Protein AF-0000000073380766 (afdb_homodimer)

pLDDT: mean 85.43, std 15.47, range [25.58, 97.25]

Radius of gyration: 21.48 Å; Cα contacts (8 Å, |Δi|>4): 331; chains: 2; bounding box: 44×61×59 Å

InterPro domains:
  IPR005282 Lysosomal cystine transporter [PTHR13131] (5-102)
  IPR006603 PQ-loop repeat [PF04193] (10-68)
  IPR006603 PQ-loop repeat [SM00679] (24-55)

Organism: Aspergillus oryzae (strain ATCC 42149 / RIB 40) (NCBI:txid510516)

Structure (mmCIF, N/CA/C/O backbone):
data_AF-0000000073380766-model_v1
#
loop_
_entity.id
_entity.type
_entity.pdbx_description
1 polymer 'Cystinosin/ERS1p repeat'
#
loop_
_atom_site.group_PDB
_atom_site.id
_atom_site.type_symbol
_atom_site.label_atom_id
_atom_site.label_alt_id
_atom_site.label_comp_id
_atom_site.label_asym_id
_atom_site.label_entity_id
_atom_site.label_seq_id
_atom_site.pdbx_PDB_ins_code
_atom_site.Cartn_x
_atom_site.Cartn_y
_atom_site.Cartn_z
_atom_site.occupancy
_atom_site.B_iso_or_equiv
_atom_site.auth_seq_id
_atom_site.auth_comp_id
_atom_site.auth_asym_id
_atom_site.auth_atom_id
_atom_site.pdbx_PDB_model_num
ATOM 1 N N . MET A 1 1 ? -21.547 -19.109 -21.109 1 58.53 1 MET A N 1
ATOM 2 C CA . MET A 1 1 ? -20.266 -18.812 -21.75 1 58.53 1 MET A CA 1
ATOM 3 C C . MET A 1 1 ? -20 -17.312 -21.734 1 58.53 1 MET A C 1
ATOM 5 O O . MET A 1 1 ? -18.906 -16.875 -21.375 1 58.53 1 MET A O 1
ATOM 9 N N . SER A 1 2 ? -21.016 -16.453 -22.156 1 67.88 2 SER A N 1
ATOM 10 C CA . SER A 1 2 ? -20.859 -15 -22.203 1 67.88 2 SER A CA 1
ATOM 11 C C . SER A 1 2 ? -20.703 -14.422 -20.797 1 67.88 2 SER A C 1
ATOM 13 O O . SER A 1 2 ? -19.859 -13.555 -20.562 1 67.88 2 SER A O 1
ATOM 15 N N . SER A 1 3 ? -21.406 -15.016 -19.906 1 72.12 3 SER A N 1
ATOM 16 C CA . SER A 1 3 ? -21.359 -14.516 -18.531 1 72.12 3 SER A CA 1
ATOM 17 C C . SER A 1 3 ? -20 -14.781 -17.891 1 72.12 3 SER A C 1
ATOM 19 O O . SER A 1 3 ? -19.484 -13.945 -17.141 1 72.12 3 SER A O 1
ATOM 21 N N . ASP A 1 4 ? -19.516 -15.867 -18.281 1 74.31 4 ASP A N 1
ATOM 22 C CA . ASP A 1 4 ? -18.203 -16.234 -17.734 1 74.31 4 ASP A CA 1
ATOM 23 C C . ASP A 1 4 ? -17.125 -15.273 -18.219 1 74.31 4 ASP A C 1
ATOM 25 O O . ASP A 1 4 ? -16.266 -14.859 -17.438 1 74.31 4 ASP A O 1
ATOM 29 N N . THR A 1 5 ? -17.281 -14.984 -19.469 1 79.62 5 THR A N 1
ATOM 30 C CA . THR A 1 5 ? -16.312 -14.07 -20.047 1 79.62 5 THR A CA 1
ATOM 31 C C . THR A 1 5 ? -16.406 -12.695 -19.391 1 79.62 5 THR A C 1
ATOM 33 O O . THR A 1 5 ? -15.383 -12.031 -19.172 1 79.62 5 THR A O 1
ATOM 36 N N . TRP A 1 6 ? -17.609 -12.422 -19 1 83.06 6 TRP A N 1
ATOM 37 C CA . TRP A 1 6 ? -17.812 -11.125 -18.359 1 83.06 6 TRP A CA 1
ATOM 38 C C . TRP A 1 6 ? -17.172 -11.086 -16.984 1 83.06 6 TRP A C 1
ATOM 40 O O . TRP A 1 6 ? -16.578 -10.078 -16.594 1 83.06 6 TRP A O 1
ATOM 50 N N . ILE A 1 7 ? -17.281 -12.078 -16.281 1 81.5 7 ILE A N 1
ATOM 51 C CA . ILE A 1 7 ? -16.75 -12.133 -14.93 1 81.5 7 ILE A CA 1
ATOM 52 C C . ILE A 1 7 ? -15.227 -12.078 -14.984 1 81.5 7 ILE A C 1
ATOM 54 O O . ILE A 1 7 ? -14.594 -11.375 -14.188 1 81.5 7 ILE A O 1
ATOM 58 N N . GLN A 1 8 ? -14.719 -12.703 -15.914 1 81.94 8 GLN A N 1
ATOM 59 C CA . GLN A 1 8 ? -13.266 -12.672 -16.094 1 81.94 8 GLN A CA 1
ATOM 60 C C . GLN A 1 8 ? -12.781 -11.281 -16.484 1 81.94 8 GLN A C 1
ATOM 62 O O . GLN A 1 8 ? -11.742 -10.828 -16.016 1 81.94 8 GLN A O 1
ATOM 67 N N . SER A 1 9 ? -13.539 -10.758 -17.344 1 85.81 9 SER A N 1
ATOM 68 C CA . SER A 1 9 ? -13.18 -9.414 -17.766 1 85.81 9 SER A CA 1
ATOM 69 C C . SER A 1 9 ? -13.211 -8.438 -16.594 1 85.81 9 SER A C 1
ATOM 71 O O . SER A 1 9 ? -12.32 -7.594 -16.453 1 85.81 9 SER A O 1
ATOM 73 N N . ILE A 1 10 ? -14.141 -8.57 -15.758 1 87.44 10 ILE A N 1
ATOM 74 C CA . ILE A 1 10 ? -14.273 -7.695 -14.602 1 87.44 10 ILE A CA 1
ATOM 75 C C . ILE A 1 10 ? -13.102 -7.91 -13.648 1 87.44 10 ILE A C 1
ATOM 77 O O . ILE A 1 10 ? -12.531 -6.945 -13.133 1 87.44 10 ILE A O 1
ATOM 81 N N . SER A 1 11 ? -12.734 -9.07 -13.516 1 86.19 11 SER A N 1
ATOM 82 C CA . SER A 1 11 ? -11.617 -9.367 -12.633 1 86.19 11 SER A CA 1
ATOM 83 C C . SER A 1 11 ? -10.312 -8.781 -13.18 1 86.19 11 SER A C 1
ATOM 85 O O . SER A 1 11 ? -9.5 -8.25 -12.422 1 86.19 11 SER A O 1
ATOM 87 N N . GLN A 1 12 ? -10.18 -8.891 -14.461 1 86.06 12 GLN A N 1
ATOM 88 C CA . GLN A 1 12 ? -8.984 -8.328 -15.078 1 86.06 12 GLN A CA 1
ATOM 89 C C . GLN A 1 12 ? -8.961 -6.809 -14.961 1 86.06 12 GLN A C 1
ATOM 91 O O . GLN A 1 12 ? -7.906 -6.219 -14.695 1 86.06 12 GLN A O 1
ATOM 96 N N . ILE A 1 13 ? -10.039 -6.219 -15.07 1 90.44 13 ILE A N 1
ATOM 97 C CA . ILE A 1 13 ? -10.156 -4.77 -14.953 1 90.44 13 ILE A CA 1
ATOM 98 C C . ILE A 1 13 ? -9.844 -4.344 -13.516 1 90.44 13 ILE A C 1
ATOM 100 O O . ILE A 1 13 ? -9.117 -3.373 -13.297 1 90.44 13 ILE A O 1
ATOM 104 N N . LEU A 1 14 ? -10.328 -5.09 -12.602 1 90.25 14 LEU A N 1
ATOM 105 C CA . LEU A 1 14 ? -10.062 -4.797 -11.203 1 90.25 14 LEU A CA 1
ATOM 106 C C . LEU A 1 14 ? -8.578 -4.918 -10.891 1 90.25 14 LEU A C 1
ATOM 108 O O . LEU A 1 14 ? -8.031 -4.125 -10.125 1 90.25 14 LEU A O 1
ATOM 112 N N . GLY A 1 15 ? -7.996 -5.84 -11.516 1 86.31 15 GLY A N 1
ATOM 113 C CA . GLY A 1 15 ? -6.562 -6.016 -11.344 1 86.31 15 GLY A CA 1
ATOM 114 C C . GLY A 1 15 ? -5.754 -4.824 -11.828 1 86.31 15 GLY A C 1
ATOM 115 O O . GLY A 1 15 ? -4.902 -4.312 -11.094 1 86.31 15 GLY A O 1
ATOM 116 N N . TRP A 1 16 ? -6.121 -4.344 -12.969 1 89.44 16 TRP A N 1
ATOM 117 C CA . TRP A 1 16 ? -5.418 -3.195 -13.531 1 89.44 16 TRP A CA 1
ATOM 118 C C . TRP A 1 16 ? -5.766 -1.919 -12.773 1 89.44 16 TRP A C 1
ATOM 120 O O . TRP A 1 16 ? -4.91 -1.061 -12.562 1 89.44 16 TRP A O 1
ATOM 130 N N . ALA A 1 17 ? -6.922 -1.852 -12.375 1 90 17 ALA A N 1
ATOM 131 C CA . ALA A 1 17 ? -7.363 -0.677 -11.625 1 90 17 ALA A CA 1
ATOM 132 C C . ALA A 1 17 ? -6.594 -0.536 -10.32 1 90 17 ALA A C 1
ATOM 134 O O . ALA A 1 17 ? -6.039 0.527 -10.031 1 90 17 ALA A O 1
ATOM 135 N N . TYR A 1 18 ? -6.602 -1.573 -9.578 1 89.25 18 TYR A N 1
ATOM 136 C CA . TYR A 1 18 ? -5.914 -1.43 -8.305 1 89.25 18 TYR A CA 1
ATOM 137 C C . TYR A 1 18 ? -4.426 -1.188 -8.508 1 89.25 18 TYR A C 1
ATOM 139 O O . TYR A 1 18 ? -3.793 -0.467 -7.73 1 89.25 18 TYR A O 1
ATOM 147 N N . PHE A 1 19 ? -3.863 -1.76 -9.578 1 88.31 19 PHE A N 1
ATOM 148 C CA . PHE A 1 19 ? -2.451 -1.557 -9.875 1 88.31 19 PHE A CA 1
ATOM 149 C C . PHE A 1 19 ? -2.158 -0.082 -10.125 1 88.31 19 PHE A C 1
ATOM 151 O O . PHE A 1 19 ? -1.213 0.473 -9.562 1 88.31 19 PHE A O 1
ATOM 158 N N . VAL A 1 20 ? -2.947 0.565 -10.922 1 90.62 20 VAL A N 1
ATOM 159 C CA . VAL A 1 20 ? -2.754 1.968 -11.273 1 90.62 20 VAL A CA 1
ATOM 160 C C . VAL A 1 20 ? -3.008 2.846 -10.047 1 90.62 20 VAL A C 1
ATOM 162 O O . VAL A 1 20 ? -2.217 3.74 -9.742 1 90.62 20 VAL A O 1
ATOM 165 N N . LEU A 1 21 ? -4.062 2.607 -9.336 1 91.25 21 LEU A N 1
ATOM 166 C CA . LEU A 1 21 ? -4.426 3.383 -8.156 1 91.25 21 LEU A CA 1
ATOM 167 C C . LEU A 1 21 ? -3.336 3.299 -7.09 1 91.25 21 LEU A C 1
ATOM 169 O O . LEU A 1 21 ? -2.916 4.32 -6.543 1 91.25 21 LEU A O 1
ATOM 173 N N . TRP A 1 22 ? -2.914 2.146 -6.91 1 86.38 22 TRP A N 1
ATOM 174 C CA . TRP A 1 22 ? -1.906 1.944 -5.871 1 86.38 22 TRP A CA 1
ATOM 175 C C . TRP A 1 22 ? -0.558 2.508 -6.305 1 86.38 22 TRP A C 1
ATOM 177 O O . TRP A 1 22 ? 0.203 3.02 -5.48 1 86.38 22 TRP A O 1
ATOM 187 N N . SER A 1 23 ? -0.31 2.494 -7.59 1 88.44 23 SER A N 1
ATOM 188 C CA . SER A 1 23 ? 0.946 3.037 -8.102 1 88.44 23 SER A CA 1
ATOM 189 C C . SER A 1 23 ? 0.977 4.559 -7.988 1 88.44 23 SER A C 1
ATOM 191 O O . SER A 1 23 ? 2.031 5.145 -7.738 1 88.44 23 SER A O 1
ATOM 193 N N . LEU A 1 24 ? -0.102 5.133 -8.078 1 92.44 24 LEU A N 1
ATOM 194 C CA . LEU A 1 24 ? -0.147 6.59 -8.141 1 92.44 24 LEU A CA 1
ATOM 195 C C . LEU A 1 24 ? -0.556 7.184 -6.801 1 92.44 24 LEU A C 1
ATOM 197 O O . LEU A 1 24 ? -0.565 8.406 -6.637 1 92.44 24 LEU A O 1
ATOM 201 N N . SER A 1 25 ? -0.827 6.43 -5.848 1 93.38 25 SER A N 1
A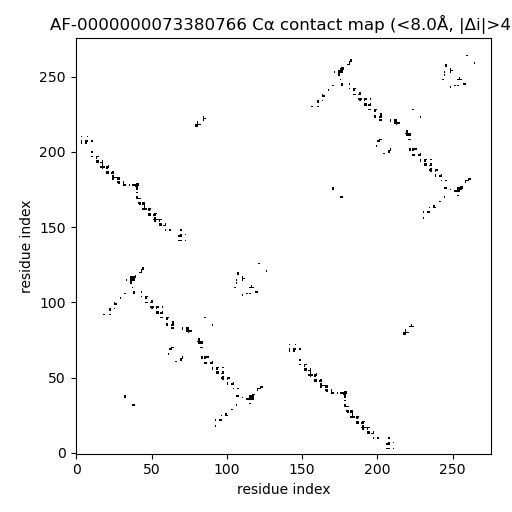TOM 202 C CA . SER A 1 25 ? -1.493 6.867 -4.625 1 93.38 25 SER A CA 1
ATOM 203 C C . SER A 1 25 ? -0.603 7.801 -3.811 1 93.38 25 SER A C 1
ATOM 205 O O . SER A 1 25 ? -1.099 8.68 -3.1 1 93.38 25 SER A O 1
ATOM 207 N N . PHE A 1 26 ? 0.724 7.727 -3.961 1 95.38 26 PHE A N 1
ATOM 208 C CA . PHE A 1 26 ? 1.613 8.523 -3.125 1 95.38 26 PHE A CA 1
ATOM 209 C C . PHE A 1 26 ? 1.812 9.914 -3.719 1 95.38 26 PHE A C 1
ATOM 211 O O . PHE A 1 26 ? 2.258 10.828 -3.027 1 95.38 26 PHE A O 1
ATOM 218 N N . TYR A 1 27 ? 1.513 10.109 -4.902 1 95.88 27 TYR A N 1
ATOM 219 C CA . TYR A 1 27 ? 1.84 11.344 -5.605 1 95.88 27 TYR A CA 1
ATOM 220 C C . TYR A 1 27 ? 1.062 12.523 -5.027 1 95.88 27 TYR A C 1
ATOM 222 O O . TYR A 1 27 ? 1.615 13.609 -4.836 1 95.88 27 TYR A O 1
ATOM 230 N N . PRO A 1 28 ? -0.161 12.359 -4.738 1 95.69 28 PRO A N 1
ATOM 231 C CA . PRO A 1 28 ? -0.887 13.484 -4.145 1 95.69 28 PRO A CA 1
ATOM 232 C C . PRO A 1 28 ? -0.251 13.977 -2.85 1 95.69 28 PRO A C 1
ATOM 234 O O . PRO A 1 28 ? -0.244 15.188 -2.582 1 95.69 28 PRO A O 1
ATOM 237 N N . GLN A 1 29 ? 0.25 13.078 -2.1 1 96.19 29 GLN A N 1
ATOM 238 C CA . GLN A 1 29 ? 0.894 13.5 -0.859 1 96.19 29 GLN A CA 1
ATOM 239 C C . GLN A 1 29 ? 2.168 14.297 -1.141 1 96.19 29 GLN A C 1
ATOM 241 O O . GLN A 1 29 ? 2.461 15.273 -0.45 1 96.19 29 GLN A O 1
ATOM 246 N N . VAL A 1 30 ? 2.893 13.805 -2.082 1 96 30 VAL A N 1
ATOM 247 C CA . VAL A 1 30 ? 4.098 14.516 -2.488 1 96 30 VAL A CA 1
ATOM 248 C C . VAL A 1 30 ? 3.742 15.945 -2.891 1 96 30 VAL A C 1
ATOM 250 O O . VAL A 1 30 ? 4.344 16.906 -2.398 1 96 30 VAL A O 1
ATOM 253 N N . LEU A 1 31 ? 2.766 16.078 -3.734 1 94.94 31 LEU A N 1
ATOM 254 C CA . LEU A 1 31 ? 2.332 17.391 -4.219 1 94.94 31 LEU A CA 1
ATOM 255 C C . LEU A 1 31 ? 1.808 18.25 -3.07 1 94.94 31 LEU A C 1
ATOM 257 O O . LEU A 1 31 ? 2.07 19.453 -3.02 1 94.94 31 LEU A O 1
ATOM 261 N N . HIS A 1 32 ? 1.083 17.656 -2.189 1 95 32 HIS A N 1
ATOM 262 C CA . HIS A 1 32 ? 0.522 18.344 -1.03 1 95 32 HIS A CA 1
ATOM 263 C C . HIS A 1 32 ? 1.621 18.938 -0.156 1 95 32 HIS A C 1
ATOM 265 O O . HIS A 1 32 ? 1.523 20.094 0.272 1 95 32 HIS A O 1
ATOM 271 N N . ASN A 1 33 ? 2.652 18.188 0.037 1 96.06 33 ASN A N 1
ATOM 272 C CA . ASN A 1 33 ? 3.793 18.672 0.804 1 96.06 33 ASN A CA 1
ATOM 273 C C . ASN A 1 33 ? 4.461 19.859 0.119 1 96.06 33 ASN A C 1
ATOM 275 O O . ASN A 1 33 ? 4.805 20.844 0.772 1 96.06 33 ASN A O 1
ATOM 279 N N . HIS A 1 34 ? 4.672 19.75 -1.136 1 94.94 34 HIS A N 1
ATOM 280 C CA . HIS A 1 34 ? 5.34 20.812 -1.88 1 94.94 34 HIS A CA 1
ATOM 281 C C . HIS A 1 34 ? 4.496 22.078 -1.908 1 94.94 34 HIS A C 1
ATOM 283 O O . HIS A 1 34 ? 5.035 23.188 -1.86 1 94.94 34 HIS A O 1
ATOM 289 N N . ARG A 1 35 ? 3.199 21.922 -1.98 1 93.5 35 ARG A N 1
ATOM 290 C CA . ARG A 1 35 ? 2.299 23.062 -1.992 1 93.5 35 ARG A CA 1
ATOM 291 C C . ARG A 1 35 ? 2.314 23.781 -0.65 1 93.5 35 ARG A C 1
ATOM 293 O O . ARG A 1 35 ? 2.305 25.016 -0.602 1 93.5 35 ARG A O 1
ATOM 300 N N . ARG A 1 36 ? 2.396 23.062 0.396 1 93.69 36 ARG A N 1
ATOM 301 C CA . ARG A 1 36 ? 2.334 23.609 1.742 1 93.69 36 ARG A CA 1
ATOM 302 C C . ARG A 1 36 ? 3.725 23.969 2.254 1 93.69 36 ARG A C 1
ATOM 304 O O . ARG A 1 36 ? 3.861 24.656 3.273 1 93.69 36 ARG A O 1
ATOM 311 N N . HIS A 1 37 ? 4.762 23.375 1.514 1 95.19 37 HIS A N 1
ATOM 312 C CA . HIS A 1 37 ? 6.141 23.516 1.975 1 95.19 37 HIS A CA 1
ATOM 313 C C . HIS A 1 37 ? 6.289 23.047 3.418 1 95.19 37 HIS A C 1
ATOM 315 O O . HIS A 1 37 ? 6.879 23.75 4.246 1 95.19 37 HIS A O 1
ATOM 321 N N . SER A 1 38 ? 5.684 21.938 3.643 1 95.06 38 SER A N 1
ATOM 322 C CA . SER A 1 38 ? 5.68 21.391 5 1 95.06 38 SER A CA 1
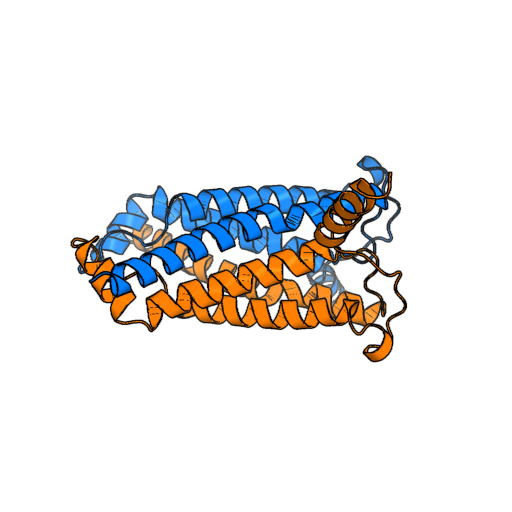ATOM 323 C C . SER A 1 38 ? 5.309 19.922 5.008 1 95.06 38 SER A C 1
ATOM 325 O O . SER A 1 38 ? 4.562 19.453 4.145 1 95.06 38 SER A O 1
ATOM 327 N N . THR A 1 39 ? 5.785 19.172 6.004 1 94.5 39 THR A N 1
ATOM 328 C CA . THR A 1 39 ? 5.387 17.781 6.219 1 94.5 39 THR A CA 1
ATOM 329 C C . THR A 1 39 ? 4.504 17.672 7.461 1 94.5 39 THR A C 1
ATOM 331 O O . THR A 1 39 ? 4.129 16.562 7.859 1 94.5 39 THR A O 1
ATOM 334 N N . ASP A 1 40 ? 4.203 18.797 8.055 1 93.31 40 ASP A N 1
ATOM 335 C CA . ASP A 1 40 ? 3.371 18.734 9.258 1 93.31 40 ASP A CA 1
ATOM 336 C C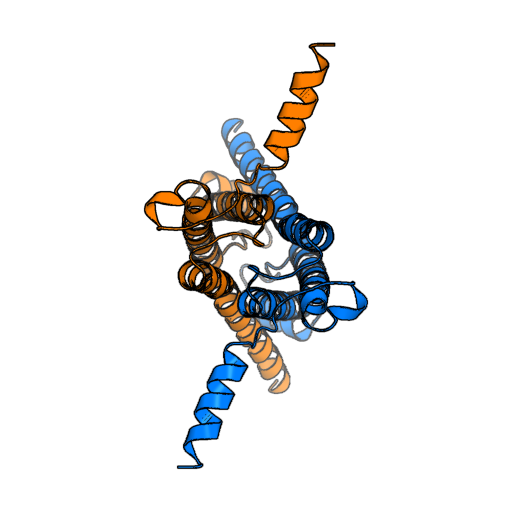 . ASP A 1 40 ? 2.029 18.062 8.961 1 93.31 40 ASP A C 1
ATOM 338 O O . ASP A 1 40 ? 1.366 18.406 7.977 1 93.31 40 ASP A O 1
ATOM 342 N N . GLY A 1 41 ? 1.73 17.078 9.812 1 93.38 41 GLY A N 1
ATOM 343 C CA . GLY A 1 41 ? 0.482 16.359 9.625 1 93.38 41 GLY A CA 1
ATOM 344 C C . GLY A 1 41 ? 0.666 15.016 8.953 1 93.38 41 GLY A C 1
ATOM 345 O O . GLY A 1 41 ? -0.225 14.164 9 1 93.38 41 GLY A O 1
ATOM 346 N N . PHE A 1 42 ? 1.756 14.875 8.289 1 94.62 42 PHE A N 1
ATOM 347 C CA . PHE A 1 42 ? 2.123 13.602 7.68 1 94.62 42 PHE A CA 1
ATOM 348 C C . PHE A 1 42 ? 3.049 12.812 8.594 1 94.62 42 PHE A C 1
ATOM 350 O O . PHE A 1 42 ? 4.082 13.328 9.031 1 94.62 42 PHE A O 1
ATOM 357 N N . SER A 1 43 ? 2.713 11.672 8.914 1 95.12 43 SER A N 1
ATOM 358 C CA . SER A 1 43 ? 3.422 10.875 9.914 1 95.12 43 SER A CA 1
ATOM 359 C C . SER A 1 43 ? 4.73 10.32 9.359 1 95.12 43 SER A C 1
ATOM 361 O O . SER A 1 43 ? 4.723 9.586 8.367 1 95.12 43 SER A O 1
ATOM 363 N N . ILE A 1 44 ? 5.766 10.555 10.07 1 93.88 44 ILE A N 1
ATOM 364 C CA . ILE A 1 44 ? 7.07 10.031 9.672 1 93.88 44 ILE A CA 1
ATOM 365 C C . ILE A 1 44 ? 7.082 8.516 9.812 1 93.88 44 ILE A C 1
ATOM 367 O O . ILE A 1 44 ? 7.711 7.812 9.016 1 93.88 44 ILE A O 1
ATOM 371 N N . ASP A 1 45 ? 6.453 7.961 10.828 1 94.31 45 ASP A N 1
ATOM 372 C CA . ASP A 1 45 ? 6.383 6.516 11.023 1 94.31 45 ASP A CA 1
ATOM 373 C C . ASP A 1 45 ? 5.625 5.844 9.875 1 94.31 45 ASP A C 1
ATOM 375 O O . ASP A 1 45 ? 5.992 4.75 9.445 1 94.31 45 ASP A O 1
ATOM 379 N N . PHE A 1 46 ? 4.551 6.469 9.438 1 95.81 46 PHE A N 1
ATOM 380 C CA . PHE A 1 46 ? 3.83 5.969 8.273 1 95.81 46 PHE A CA 1
ATOM 381 C C . PHE A 1 46 ? 4.746 5.891 7.062 1 95.81 46 PHE A C 1
ATOM 383 O O . PHE A 1 46 ? 4.781 4.871 6.367 1 95.81 46 PHE A O 1
ATOM 390 N N . ALA A 1 47 ? 5.465 6.926 6.809 1 94.75 47 ALA A N 1
ATOM 391 C CA . ALA A 1 47 ? 6.375 6.988 5.668 1 94.75 47 ALA A CA 1
ATOM 392 C C . ALA A 1 47 ? 7.457 5.914 5.77 1 94.75 47 ALA A C 1
ATOM 394 O O . ALA A 1 47 ? 7.77 5.242 4.785 1 94.75 47 ALA A O 1
ATOM 395 N N . LEU A 1 48 ? 7.977 5.762 6.945 1 94.62 48 LEU A N 1
ATOM 396 C CA . LEU A 1 48 ? 9.055 4.809 7.164 1 94.62 48 LEU A CA 1
ATOM 397 C C . LEU A 1 48 ? 8.562 3.375 6.996 1 94.62 48 LEU A C 1
ATOM 399 O O . LEU A 1 48 ? 9.234 2.553 6.367 1 94.62 48 LEU A O 1
ATOM 403 N N . LEU A 1 49 ? 7.445 3.064 7.559 1 94.94 49 LEU A N 1
ATOM 404 C CA . LEU A 1 49 ? 6.91 1.712 7.461 1 94.94 49 LEU A CA 1
ATOM 405 C C . LEU A 1 49 ? 6.586 1.357 6.012 1 94.94 49 LEU A C 1
ATOM 407 O O . LEU A 1 49 ? 6.812 0.224 5.582 1 94.94 49 LEU A O 1
ATOM 411 N N . ASN A 1 50 ? 6.027 2.309 5.258 1 95.5 50 ASN A N 1
ATOM 412 C CA . ASN A 1 50 ? 5.766 2.057 3.846 1 95.5 50 ASN A CA 1
ATOM 413 C C . ASN A 1 50 ? 7.059 1.823 3.068 1 95.5 50 ASN A C 1
ATOM 415 O O . ASN A 1 50 ? 7.133 0.918 2.234 1 95.5 50 ASN A O 1
ATOM 419 N N . LEU A 1 51 ? 8.055 2.6 3.375 1 96 51 LEU A N 1
ATOM 420 C CA . LEU A 1 51 ? 9.336 2.428 2.705 1 96 51 LEU A CA 1
ATOM 421 C C . LEU A 1 51 ? 9.914 1.046 2.986 1 96 51 LEU A C 1
ATOM 423 O O . LEU A 1 51 ? 10.32 0.337 2.062 1 96 51 LEU A O 1
ATOM 427 N N . LEU A 1 52 ? 9.938 0.68 4.211 1 95.88 52 LEU A N 1
ATOM 428 C CA . LEU A 1 52 ? 10.477 -0.619 4.598 1 95.88 52 LEU A CA 1
ATOM 429 C C . LEU A 1 52 ? 9.648 -1.752 4.004 1 95.88 52 LEU A C 1
ATOM 431 O O . LEU A 1 52 ? 10.203 -2.732 3.5 1 95.88 52 LEU A O 1
ATOM 435 N N . GLY A 1 53 ? 8.344 -1.612 4.094 1 94.75 53 GLY A N 1
ATOM 436 C CA . GLY A 1 53 ? 7.477 -2.629 3.523 1 94.75 53 GLY A CA 1
ATOM 437 C C . GLY A 1 53 ? 7.656 -2.795 2.025 1 94.75 53 GLY A C 1
ATOM 438 O O . GLY A 1 53 ? 7.785 -3.916 1.53 1 94.75 53 GLY A O 1
ATOM 439 N N . LEU A 1 54 ? 7.691 -1.704 1.32 1 95.44 54 LEU A N 1
ATOM 440 C CA . LEU A 1 54 ? 7.836 -1.745 -0.13 1 95.44 54 LEU A CA 1
ATOM 441 C C . LEU A 1 54 ? 9.227 -2.227 -0.524 1 95.44 54 LEU A C 1
ATOM 443 O O . LEU A 1 54 ? 9.391 -2.893 -1.548 1 95.44 54 LEU A O 1
ATOM 447 N N . THR A 1 55 ? 10.219 -1.922 0.249 1 96.25 55 THR A N 1
ATOM 448 C CA . THR A 1 55 ? 11.57 -2.428 -0.004 1 96.25 55 THR A CA 1
ATOM 449 C C . THR A 1 55 ? 11.625 -3.939 0.194 1 96.25 55 THR A C 1
ATOM 451 O O . THR A 1 55 ? 12.156 -4.66 -0.653 1 96.25 55 THR A O 1
ATOM 454 N N . ALA A 1 56 ? 11.102 -4.371 1.301 1 95.25 56 ALA A N 1
ATOM 455 C CA . ALA A 1 56 ? 11.047 -5.809 1.546 1 95.25 56 ALA A CA 1
ATOM 456 C C . ALA A 1 56 ? 10.289 -6.527 0.437 1 95.25 56 ALA A C 1
ATOM 458 O O . ALA A 1 56 ? 10.703 -7.594 -0.018 1 95.25 56 ALA A O 1
ATOM 459 N N . TYR A 1 57 ? 9.203 -5.957 0.046 1 93.75 57 TYR A N 1
ATOM 460 C CA . TYR A 1 57 ? 8.391 -6.543 -1.014 1 93.75 57 TYR A CA 1
ATOM 461 C C . TYR A 1 57 ? 9.148 -6.57 -2.334 1 93.75 57 TYR A C 1
ATOM 463 O O . TYR A 1 57 ? 9.023 -7.52 -3.109 1 93.75 57 TYR A O 1
ATOM 471 N N . THR A 1 58 ? 9.906 -5.57 -2.594 1 95.81 58 THR A N 1
ATOM 472 C CA . THR A 1 58 ? 10.734 -5.52 -3.797 1 95.81 58 THR A CA 1
ATOM 473 C C . THR A 1 58 ? 11.75 -6.656 -3.803 1 95.81 58 THR A C 1
ATOM 475 O O . THR A 1 58 ? 11.883 -7.375 -4.797 1 95.81 58 THR A O 1
ATOM 478 N N . ILE A 1 59 ? 12.43 -6.801 -2.754 1 95.5 59 ILE A N 1
ATOM 479 C CA . ILE A 1 59 ? 13.445 -7.844 -2.648 1 95.5 59 ILE A CA 1
ATOM 480 C C . ILE A 1 59 ? 12.781 -9.219 -2.746 1 95.5 59 ILE A C 1
ATOM 482 O O . ILE A 1 59 ? 13.289 -10.109 -3.436 1 95.5 59 ILE A O 1
ATOM 486 N N . PHE A 1 60 ? 11.688 -9.359 -2.059 1 93.81 60 PHE A N 1
ATOM 487 C CA . PHE A 1 60 ? 10.922 -10.602 -2.113 1 93.81 60 PHE A CA 1
ATOM 488 C C . PHE A 1 60 ? 10.578 -10.961 -3.555 1 93.81 60 PHE A C 1
ATOM 490 O O . PHE A 1 60 ? 10.852 -12.078 -3.998 1 93.81 60 PHE A O 1
ATOM 497 N N . ASN A 1 61 ? 9.984 -10 -4.25 1 93.44 61 ASN A N 1
ATOM 498 C CA . ASN A 1 61 ? 9.617 -10.234 -5.641 1 93.44 61 ASN A CA 1
ATOM 499 C C . ASN A 1 61 ? 10.844 -10.508 -6.508 1 93.44 61 ASN A C 1
ATOM 501 O O . ASN A 1 61 ? 10.797 -11.352 -7.406 1 93.44 61 ASN A O 1
ATOM 505 N N . ALA A 1 62 ? 11.938 -9.836 -6.293 1 94.75 62 ALA A N 1
ATOM 506 C CA . ALA A 1 62 ? 13.164 -10.047 -7.047 1 94.75 62 ALA A CA 1
ATOM 507 C C . ALA A 1 62 ? 13.68 -11.477 -6.867 1 94.75 62 ALA A C 1
ATOM 509 O O . ALA A 1 62 ? 14.094 -12.117 -7.832 1 94.75 62 ALA A O 1
ATOM 510 N N . CYS A 1 63 ? 13.648 -11.961 -5.648 1 92.94 63 CYS A N 1
ATOM 511 C CA . CYS A 1 63 ? 14.102 -13.32 -5.359 1 92.94 63 CYS A CA 1
ATOM 512 C C . CYS A 1 63 ? 13.289 -14.344 -6.145 1 92.94 63 CYS A C 1
ATOM 514 O O . CYS A 1 63 ? 13.852 -15.273 -6.727 1 92.94 63 CYS A O 1
ATOM 516 N N . PHE A 1 64 ? 12.062 -14.086 -6.258 1 92.06 64 PHE A N 1
ATOM 517 C CA . PHE A 1 64 ? 11.18 -15.055 -6.895 1 92.06 64 PHE A CA 1
ATOM 518 C C . PHE A 1 64 ? 11.195 -14.891 -8.406 1 92.06 64 PHE A C 1
ATOM 520 O O . PHE A 1 64 ? 10.828 -15.812 -9.141 1 92.06 64 PHE A O 1
ATOM 527 N N . LEU A 1 65 ? 11.625 -13.742 -8.836 1 92.56 65 LEU A N 1
ATOM 528 C CA . LEU A 1 65 ? 11.648 -13.516 -10.281 1 92.56 65 LEU A CA 1
ATOM 529 C C . LEU A 1 65 ? 13.016 -13.852 -10.859 1 92.56 65 LEU A C 1
ATOM 531 O O . LEU A 1 65 ? 13.102 -14.43 -11.945 1 92.56 65 LEU A O 1
ATOM 535 N N . PHE A 1 66 ? 14.031 -13.609 -10.109 1 93.31 66 PHE A N 1
ATOM 536 C CA . PHE A 1 66 ? 15.336 -13.609 -10.758 1 93.31 66 PHE A CA 1
ATOM 537 C C . PHE A 1 66 ? 16.234 -14.68 -10.156 1 93.31 66 PHE A C 1
ATOM 539 O O . PHE A 1 66 ? 17.266 -15.039 -10.75 1 93.31 66 PHE A O 1
ATOM 546 N N . SER A 1 67 ? 15.984 -15.211 -9.047 1 90.81 67 SER A N 1
ATOM 547 C CA . SER A 1 67 ? 16.859 -16.188 -8.414 1 90.81 67 SER A CA 1
ATOM 548 C C . SER A 1 67 ? 16.516 -17.609 -8.867 1 90.81 67 SER A C 1
ATOM 550 O O . SER A 1 67 ? 15.453 -18.141 -8.531 1 90.81 67 SER A O 1
ATOM 552 N N . PRO A 1 68 ? 17.406 -18.281 -9.516 1 91.88 68 PRO A N 1
ATOM 553 C CA . PRO A 1 68 ? 17.141 -19.672 -9.914 1 91.88 68 PRO A CA 1
ATOM 554 C C . PRO A 1 68 ? 17.016 -20.609 -8.727 1 91.88 68 PRO A C 1
ATOM 556 O O . PRO A 1 68 ? 16.25 -21.578 -8.766 1 91.88 68 PRO A O 1
ATOM 559 N N . VAL A 1 69 ? 17.781 -20.281 -7.703 1 90.56 69 VAL A N 1
ATOM 560 C CA . VAL A 1 69 ? 17.766 -21.125 -6.516 1 90.56 69 VAL A CA 1
ATOM 561 C C . VAL A 1 69 ? 16.375 -21.094 -5.883 1 90.56 69 VAL A C 1
ATOM 563 O O . VAL A 1 69 ? 15.797 -22.156 -5.598 1 90.56 69 VAL A O 1
ATOM 566 N N . VAL A 1 70 ? 15.812 -19.922 -5.746 1 90.81 70 VAL A N 1
ATOM 567 C CA . VAL A 1 70 ? 14.5 -19.781 -5.121 1 90.81 70 VAL A CA 1
ATOM 568 C C . VAL A 1 70 ? 13.43 -20.406 -6.012 1 90.81 70 VAL A C 1
ATOM 570 O O . VAL A 1 70 ? 12.531 -21.094 -5.52 1 90.81 70 VAL A O 1
ATOM 573 N N . ARG A 1 71 ? 13.555 -20.234 -7.238 1 91.06 71 ARG A N 1
ATOM 574 C CA . ARG A 1 71 ? 12.562 -20.75 -8.18 1 91.06 71 ARG A CA 1
ATOM 575 C C . ARG A 1 71 ? 12.594 -22.281 -8.234 1 91.06 71 ARG A C 1
ATOM 577 O O . ARG A 1 71 ? 11.547 -22.922 -8.297 1 91.06 71 ARG A O 1
ATOM 584 N N . THR A 1 72 ? 13.719 -22.859 -8.227 1 90.62 72 THR A N 1
ATOM 585 C CA . THR A 1 72 ? 13.859 -24.312 -8.242 1 90.62 72 THR A CA 1
ATOM 586 C C . THR A 1 72 ? 13.289 -24.906 -6.957 1 90.62 72 THR A C 1
ATOM 588 O O . THR A 1 72 ? 12.578 -25.922 -7.004 1 90.62 72 THR A O 1
ATOM 591 N N . GLN A 1 73 ? 13.617 -24.297 -5.855 1 88.38 73 GLN A N 1
ATOM 592 C CA . GLN A 1 73 ? 13.102 -24.766 -4.578 1 88.38 73 GLN A CA 1
ATOM 593 C C . GLN A 1 73 ? 11.578 -24.656 -4.523 1 88.38 73 GLN A C 1
ATOM 595 O O . GLN A 1 73 ? 10.906 -25.531 -3.975 1 88.38 73 GLN A O 1
ATOM 600 N N . TYR A 1 74 ? 11.109 -23.594 -5.027 1 86.81 74 TYR A N 1
ATOM 601 C CA . TYR A 1 74 ? 9.664 -23.406 -5.074 1 86.81 74 TYR A CA 1
ATOM 602 C C . TYR A 1 74 ? 9 -24.5 -5.91 1 86.81 74 TYR A C 1
ATOM 604 O O . TYR A 1 74 ? 7.98 -25.062 -5.508 1 86.81 74 TYR A O 1
ATOM 612 N N . ALA A 1 75 ? 9.523 -24.812 -7.004 1 87.69 75 ALA A N 1
ATOM 613 C CA . ALA A 1 75 ? 8.977 -25.828 -7.906 1 87.69 75 ALA A CA 1
ATOM 614 C C . ALA A 1 75 ? 8.969 -27.203 -7.25 1 87.69 75 ALA A C 1
ATOM 616 O O . ALA A 1 75 ? 8.039 -27.984 -7.445 1 87.69 75 ALA A O 1
ATOM 617 N N . GLN A 1 76 ? 9.984 -27.484 -6.488 1 88.5 76 GLN A N 1
ATOM 618 C CA . GLN A 1 76 ? 10.078 -28.766 -5.801 1 88.5 76 GLN A CA 1
ATOM 619 C C . GLN A 1 76 ? 8.984 -28.906 -4.742 1 88.5 76 GLN A C 1
ATOM 621 O O . GLN A 1 76 ? 8.445 -30 -4.535 1 88.5 76 GLN A O 1
ATOM 626 N N . ARG A 1 77 ? 8.68 -27.797 -4.188 1 85.62 77 ARG A N 1
ATOM 627 C CA . ARG A 1 77 ? 7.699 -27.797 -3.105 1 85.62 77 ARG A CA 1
ATOM 628 C C . ARG A 1 77 ? 6.277 -27.734 -3.654 1 85.62 77 ARG A C 1
ATOM 630 O O . ARG A 1 77 ? 5.324 -28.125 -2.98 1 85.62 77 ARG A O 1
ATOM 637 N N . HIS A 1 78 ? 6.145 -27.203 -4.789 1 84.62 78 HIS A N 1
ATOM 638 C CA . HIS A 1 78 ? 4.828 -27.031 -5.395 1 84.62 78 HIS A CA 1
ATOM 639 C C . HIS A 1 78 ? 4.77 -27.672 -6.777 1 84.62 78 HIS A C 1
ATOM 641 O O . HIS A 1 78 ? 4.613 -26.984 -7.781 1 84.62 78 HIS A O 1
ATOM 647 N N . PRO A 1 79 ? 4.773 -28.969 -6.793 1 84.88 79 PRO A N 1
ATOM 648 C CA . PRO A 1 79 ? 4.836 -29.672 -8.07 1 84.88 79 PRO A CA 1
ATOM 649 C C . PRO A 1 79 ? 3.609 -29.422 -8.945 1 84.88 79 PRO A C 1
ATOM 651 O O . PRO A 1 79 ? 3.701 -29.484 -10.172 1 84.88 79 PRO A O 1
ATOM 654 N N . GLN A 1 80 ? 2.432 -29.094 -8.406 1 82.75 80 GLN A N 1
ATOM 655 C CA . GLN A 1 80 ? 1.213 -28.875 -9.172 1 82.75 80 GLN A CA 1
ATOM 656 C C . GLN A 1 80 ? 1.217 -27.484 -9.812 1 82.75 80 GLN A C 1
ATOM 658 O O . GLN A 1 80 ? 0.496 -27.234 -10.781 1 82.75 80 GLN A O 1
ATOM 663 N N . SER A 1 81 ? 1.987 -26.562 -9.258 1 81.81 81 SER A N 1
ATOM 664 C CA . SER A 1 81 ? 2.152 -25.203 -9.766 1 81.81 81 SER A CA 1
ATOM 665 C C . SER A 1 81 ? 3.584 -24.719 -9.578 1 81.81 81 SER A C 1
ATOM 667 O O . SER A 1 81 ? 3.848 -23.859 -8.727 1 81.81 81 SER A O 1
ATOM 669 N N . PRO A 1 82 ? 4.422 -25.203 -10.406 1 84.19 82 PRO A N 1
ATOM 670 C CA . PRO A 1 82 ? 5.852 -24.984 -10.164 1 84.19 82 PRO A CA 1
ATOM 671 C C . PRO A 1 82 ? 6.289 -23.547 -10.414 1 84.19 82 PRO A C 1
ATOM 673 O O . PRO A 1 82 ? 7.367 -23.141 -9.977 1 84.19 82 PRO A O 1
ATOM 676 N N . LYS A 1 83 ? 5.652 -22.828 -11.148 1 82.81 83 LYS A N 1
ATOM 677 C CA . LYS A 1 83 ? 5.996 -21.422 -11.391 1 82.81 83 LYS A CA 1
ATOM 678 C C . LYS A 1 83 ? 5.461 -20.531 -10.281 1 82.81 83 LYS A C 1
ATOM 680 O O . LYS A 1 83 ? 4.27 -20.562 -9.961 1 82.81 83 LYS A O 1
ATOM 685 N N . PRO A 1 84 ? 6.441 -19.719 -9.719 1 81.56 84 PRO A N 1
ATOM 686 C CA . PRO A 1 84 ? 5.973 -18.828 -8.656 1 81.56 84 PRO A CA 1
ATOM 687 C C . PRO A 1 84 ? 4.883 -17.875 -9.133 1 81.56 84 PRO A C 1
ATOM 689 O O . PRO A 1 84 ? 4.82 -17.531 -10.32 1 81.56 84 PRO A O 1
ATOM 692 N N . THR A 1 85 ? 4.133 -17.359 -8.148 1 75.75 85 THR A N 1
ATOM 693 C CA . THR A 1 85 ? 2.951 -16.547 -8.422 1 75.75 85 THR A CA 1
ATOM 694 C C . THR A 1 85 ? 3.332 -15.078 -8.633 1 75.75 85 THR A C 1
ATOM 696 O O . THR A 1 85 ? 2.527 -14.289 -9.117 1 75.75 85 THR A O 1
ATOM 699 N N . VAL A 1 86 ? 4.488 -14.781 -8.367 1 84.06 86 VAL A N 1
ATOM 700 C CA . VAL A 1 86 ? 4.934 -13.398 -8.461 1 84.06 86 VAL A CA 1
ATOM 701 C C . VAL A 1 86 ? 5.07 -12.992 -9.93 1 84.06 86 VAL A C 1
ATOM 703 O O . VAL A 1 86 ? 5.551 -13.773 -10.75 1 84.06 86 VAL A O 1
ATOM 706 N N . GLN A 1 87 ? 4.586 -11.781 -10.234 1 85.12 87 GLN A N 1
ATOM 707 C CA . GLN A 1 87 ? 4.633 -11.258 -11.594 1 85.12 87 GLN A CA 1
ATOM 708 C C . GLN A 1 87 ? 5.543 -10.039 -11.688 1 85.12 87 GLN A C 1
ATOM 710 O O . GLN A 1 87 ? 5.879 -9.43 -10.672 1 85.12 87 GLN A O 1
ATOM 715 N N . TRP A 1 88 ? 5.875 -9.672 -12.938 1 89.5 88 TRP A N 1
ATOM 716 C CA . TRP A 1 88 ? 6.695 -8.492 -13.18 1 89.5 88 TRP A CA 1
ATOM 717 C C . TRP A 1 88 ? 6.004 -7.23 -12.672 1 89.5 88 TRP A C 1
ATOM 719 O O . TRP A 1 88 ? 6.66 -6.312 -12.18 1 89.5 88 TRP A O 1
ATOM 729 N N . ASN A 1 89 ? 4.695 -7.145 -12.766 1 86.69 89 ASN A N 1
ATOM 730 C CA . ASN A 1 89 ? 3.957 -5.973 -12.305 1 86.69 89 ASN A CA 1
ATOM 731 C C . ASN A 1 89 ? 4.133 -5.758 -10.805 1 86.69 89 ASN A C 1
ATOM 733 O O . ASN A 1 89 ? 4.18 -4.617 -10.336 1 86.69 89 ASN A O 1
ATOM 737 N N . ASP A 1 90 ? 4.266 -6.895 -10.109 1 87.44 90 ASP A N 1
ATOM 738 C CA . ASP A 1 90 ? 4.465 -6.809 -8.672 1 87.44 90 ASP A CA 1
ATOM 739 C C . ASP A 1 90 ? 5.809 -6.172 -8.336 1 87.44 90 ASP A C 1
ATOM 741 O O . ASP A 1 90 ? 5.895 -5.312 -7.453 1 87.44 90 ASP A O 1
ATOM 745 N N . PHE A 1 91 ? 6.789 -6.582 -9.055 1 92.94 91 PHE A N 1
ATOM 746 C CA . PHE A 1 91 ? 8.141 -6.086 -8.828 1 92.94 91 PHE A CA 1
ATOM 747 C C . PHE A 1 91 ? 8.242 -4.605 -9.18 1 92.94 91 PHE A C 1
ATOM 749 O O . PHE A 1 91 ? 8.773 -3.812 -8.398 1 92.94 91 PHE A O 1
ATOM 756 N N . VAL A 1 92 ? 7.691 -4.199 -10.297 1 92.38 92 VAL A N 1
ATOM 757 C CA . VAL A 1 92 ? 7.789 -2.828 -10.781 1 92.38 92 VAL A CA 1
ATOM 758 C C . VAL A 1 92 ? 7.016 -1.893 -9.859 1 92.38 92 VAL A C 1
ATOM 760 O O . VAL A 1 92 ? 7.512 -0.822 -9.492 1 92.38 92 VAL A O 1
ATOM 763 N N . TYR A 1 93 ? 5.879 -2.305 -9.492 1 92.5 93 TYR A N 1
ATOM 764 C CA . TYR A 1 93 ? 5.074 -1.52 -8.562 1 92.5 93 TYR A CA 1
ATOM 765 C C . TYR A 1 93 ? 5.789 -1.344 -7.23 1 92.5 93 TYR A C 1
ATOM 767 O O . TYR A 1 93 ? 5.824 -0.241 -6.68 1 92.5 93 TYR A O 1
ATOM 775 N N . ALA A 1 94 ? 6.293 -2.43 -6.734 1 93.62 94 ALA A N 1
ATOM 776 C CA . ALA A 1 94 ? 6.969 -2.385 -5.441 1 93.62 94 ALA A CA 1
ATOM 777 C C . ALA A 1 94 ? 8.195 -1.473 -5.492 1 93.62 94 ALA A C 1
ATOM 779 O O . ALA A 1 94 ? 8.406 -0.661 -4.59 1 93.62 94 ALA A O 1
ATOM 780 N N . LEU A 1 95 ? 8.945 -1.592 -6.555 1 95.94 95 LEU A N 1
ATOM 781 C CA . LEU A 1 95 ? 10.133 -0.76 -6.727 1 95.94 95 LEU A CA 1
ATOM 782 C C . LEU A 1 95 ? 9.75 0.709 -6.867 1 95.94 95 LEU A C 1
ATOM 784 O O . LEU A 1 95 ? 10.344 1.573 -6.215 1 95.94 95 LEU A O 1
ATOM 788 N N . HIS A 1 96 ? 8.836 0.94 -7.723 1 96.81 96 HIS A N 1
ATOM 789 C CA . HIS A 1 96 ? 8.328 2.299 -7.895 1 96.81 96 HIS A CA 1
ATOM 790 C C . HIS A 1 96 ? 7.848 2.881 -6.57 1 96.81 96 HIS A C 1
ATOM 792 O O . HIS A 1 96 ? 8.188 4.016 -6.223 1 96.81 96 HIS A O 1
ATOM 798 N N . GLY A 1 97 ? 7.094 2.104 -5.816 1 96.06 97 GLY A N 1
ATOM 799 C CA . GLY A 1 97 ? 6.609 2.531 -4.516 1 96.06 97 GLY A CA 1
ATOM 800 C C . GLY A 1 97 ? 7.73 2.814 -3.527 1 96.06 97 GLY A C 1
ATOM 801 O O . GLY A 1 97 ? 7.688 3.814 -2.807 1 96.06 97 GLY A O 1
ATOM 802 N N . ALA A 1 98 ? 8.719 1.995 -3.512 1 96.44 98 ALA A N 1
ATOM 803 C CA . ALA A 1 98 ? 9.859 2.195 -2.621 1 96.44 98 ALA A CA 1
ATOM 804 C C . ALA A 1 98 ? 10.594 3.496 -2.949 1 96.44 98 ALA A C 1
ATOM 806 O O . ALA A 1 98 ? 10.984 4.242 -2.047 1 96.44 98 ALA A O 1
ATOM 807 N N . LEU A 1 99 ? 10.727 3.789 -4.18 1 97.25 99 LEU A N 1
ATOM 808 C CA . LEU A 1 99 ? 11.43 4.992 -4.613 1 97.25 99 LEU A CA 1
ATOM 809 C C . LEU A 1 99 ? 10.648 6.246 -4.23 1 97.25 99 LEU A C 1
ATOM 811 O O . LEU A 1 99 ? 11.227 7.219 -3.74 1 97.25 99 LEU A O 1
ATOM 815 N N . ILE A 1 100 ? 9.359 6.234 -4.465 1 96.69 100 ILE A N 1
ATOM 816 C CA . ILE A 1 100 ? 8.562 7.406 -4.141 1 96.69 100 ILE A CA 1
ATOM 817 C C . ILE A 1 100 ? 8.5 7.582 -2.623 1 96.69 100 ILE A C 1
ATOM 819 O O . ILE A 1 100 ? 8.477 8.711 -2.125 1 96.69 100 ILE A O 1
ATOM 823 N N . CYS A 1 101 ? 8.469 6.492 -1.884 1 96.5 101 CYS A N 1
ATOM 824 C CA . CYS A 1 101 ? 8.5 6.586 -0.429 1 96.5 101 CYS A CA 1
ATOM 825 C C . CYS A 1 101 ? 9.844 7.129 0.051 1 96.5 101 CYS A C 1
ATOM 827 O O . CYS A 1 101 ? 9.906 7.848 1.051 1 96.5 101 CYS A O 1
ATOM 829 N N . CYS A 1 102 ? 10.906 6.75 -0.626 1 96.81 102 CYS A N 1
ATOM 830 C CA . CYS A 1 102 ? 12.203 7.348 -0.332 1 96.81 102 CYS A CA 1
ATOM 831 C C . CYS A 1 102 ? 12.172 8.859 -0.556 1 96.81 102 CYS A C 1
ATOM 833 O O . CYS A 1 102 ? 12.703 9.617 0.253 1 96.81 102 CYS A O 1
ATOM 835 N N . TYR A 1 103 ? 11.609 9.25 -1.595 1 96.94 103 TYR A N 1
ATOM 836 C CA . TYR A 1 103 ? 11.438 10.672 -1.896 1 96.94 103 TYR A CA 1
ATOM 837 C C . TYR A 1 103 ? 10.633 11.367 -0.808 1 96.94 103 TYR A C 1
ATOM 839 O O . TYR A 1 103 ? 11.016 12.445 -0.336 1 96.94 103 TYR A O 1
ATOM 847 N N . LEU A 1 104 ? 9.562 10.766 -0.388 1 96.31 104 LEU A N 1
ATOM 848 C CA . LEU A 1 104 ? 8.727 11.32 0.667 1 96.31 104 LEU A CA 1
ATOM 849 C C . LEU A 1 104 ? 9.492 11.414 1.981 1 96.31 104 LEU A C 1
ATOM 851 O O . LEU A 1 104 ? 9.359 12.391 2.715 1 96.31 104 LEU A O 1
ATOM 855 N N . ARG A 1 105 ? 10.211 10.375 2.174 1 94.38 105 ARG A N 1
ATOM 856 C CA . ARG A 1 105 ? 11.023 10.383 3.387 1 94.38 105 ARG A CA 1
ATOM 857 C C . ARG A 1 105 ? 12.047 11.516 3.354 1 94.38 105 ARG A C 1
ATOM 859 O O . ARG A 1 105 ? 12.367 12.102 4.387 1 94.38 105 ARG A O 1
ATOM 866 N N . SER A 1 106 ? 12.562 11.812 2.217 1 94.75 106 SER A N 1
ATOM 867 C CA . SER A 1 106 ? 13.523 12.906 2.084 1 94.75 106 SER A CA 1
ATOM 868 C C . SER A 1 106 ? 12.891 14.242 2.461 1 94.75 106 SER A C 1
ATOM 870 O O . SER A 1 106 ? 13.602 15.188 2.824 1 94.75 106 SER A O 1
ATOM 872 N N . HIS A 1 107 ? 11.578 14.359 2.303 1 95.31 107 HIS A N 1
ATOM 873 C CA . HIS A 1 107 ? 10.883 15.57 2.721 1 95.31 107 HIS A CA 1
ATOM 874 C C . HIS A 1 107 ? 11.086 15.836 4.207 1 95.31 107 HIS A C 1
ATOM 876 O O . HIS A 1 107 ? 11.062 17 4.645 1 95.31 107 HIS A O 1
ATOM 882 N N . PHE A 1 108 ? 11.266 14.727 4.957 1 92.69 108 PHE A N 1
ATOM 883 C CA . PHE A 1 108 ? 11.484 14.844 6.395 1 92.69 108 PHE A CA 1
ATOM 884 C C . PHE A 1 108 ? 12.961 15.086 6.703 1 92.69 108 PHE A C 1
ATOM 886 O O . PHE A 1 108 ? 13.297 15.984 7.48 1 92.69 108 PHE A O 1
ATOM 893 N N . LEU A 1 109 ? 13.773 14.359 6.125 1 89.25 109 LEU A N 1
ATOM 894 C CA . LEU A 1 109 ? 15.195 14.344 6.457 1 89.25 109 LEU A CA 1
ATOM 895 C C . LEU A 1 109 ? 15.906 15.555 5.859 1 89.25 109 LEU A C 1
ATOM 897 O O . LEU A 1 109 ? 16.875 16.062 6.441 1 89.25 109 LEU A O 1
ATOM 901 N N . CYS A 1 110 ? 15.484 15.969 4.727 1 91.38 110 CYS A N 1
ATOM 902 C CA . CYS A 1 110 ? 16.094 17.094 4.023 1 91.38 110 CYS A CA 1
ATOM 903 C C . CYS A 1 110 ? 15.094 18.234 3.852 1 91.38 110 CYS A C 1
ATOM 905 O O . CYS A 1 110 ? 14.938 18.766 2.752 1 91.38 110 CYS A O 1
ATOM 907 N N . ALA A 1 111 ? 14.516 18.562 4.887 1 87.56 111 ALA A N 1
ATOM 908 C CA . ALA A 1 111 ? 13.461 19.578 4.844 1 87.56 111 ALA A CA 1
ATOM 909 C C . ALA A 1 111 ? 14 20.906 4.348 1 87.56 111 ALA A C 1
ATOM 911 O O . ALA A 1 111 ? 13.344 21.594 3.564 1 87.56 111 ALA A O 1
ATOM 912 N N . ARG A 1 112 ? 15.148 21.328 4.758 1 88.5 112 ARG A N 1
ATOM 913 C CA . ARG A 1 112 ? 15.766 22.594 4.359 1 88.5 112 ARG A CA 1
ATOM 914 C C . ARG A 1 112 ? 16.031 22.625 2.857 1 88.5 112 ARG A C 1
ATOM 916 O O . ARG A 1 112 ? 15.805 23.641 2.205 1 88.5 112 ARG A O 1
ATOM 923 N N . PHE A 1 113 ? 16.469 21.516 2.412 1 90.69 113 PHE A N 1
ATOM 924 C CA . PHE A 1 113 ? 16.75 21.406 0.986 1 90.69 113 PHE A CA 1
ATOM 925 C C . PHE A 1 113 ? 15.492 21.672 0.166 1 90.69 113 PHE A C 1
ATOM 927 O O . PHE A 1 113 ? 15.555 22.312 -0.888 1 90.69 113 PHE A O 1
ATOM 934 N N . TRP A 1 114 ? 14.383 21.266 0.646 1 92.25 114 TRP A N 1
ATOM 935 C CA . TRP A 1 114 ? 13.125 21.406 -0.077 1 92.25 114 TRP A CA 1
ATOM 936 C C . TRP A 1 114 ? 12.43 22.719 0.29 1 92.25 114 TRP A C 1
ATOM 938 O O . TRP A 1 114 ? 11.328 23 -0.181 1 92.25 114 TRP A O 1
ATOM 948 N N . ASN A 1 115 ? 13.008 23.438 1.155 1 92.56 115 ASN A N 1
ATOM 949 C CA . ASN A 1 115 ? 12.422 24.688 1.635 1 92.56 115 ASN A CA 1
ATOM 950 C C . ASN A 1 115 ? 11.125 24.453 2.404 1 92.56 115 ASN A C 1
ATOM 952 O O . ASN A 1 115 ? 10.133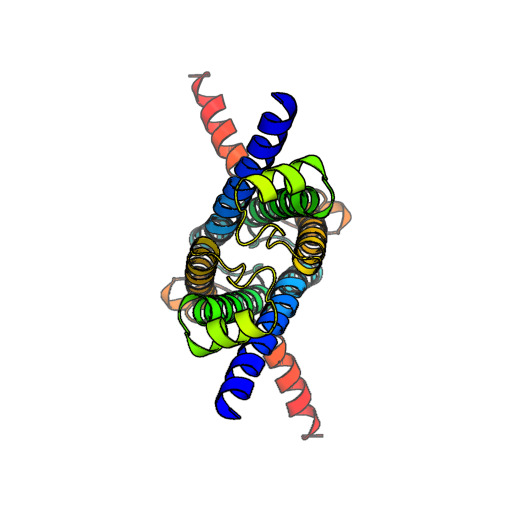 25.141 2.191 1 92.56 115 ASN A O 1
ATOM 956 N N . PHE A 1 116 ? 11.133 23.438 3.186 1 91.94 116 PHE A N 1
ATOM 957 C CA . PHE A 1 116 ? 10 23.109 4.039 1 91.94 116 PHE A CA 1
ATOM 958 C C . PHE A 1 116 ? 10.188 23.703 5.438 1 91.94 116 PHE A C 1
ATOM 960 O O . PHE A 1 116 ? 11.297 23.688 5.973 1 91.94 116 PHE A O 1
ATOM 967 N N . LYS A 1 117 ? 9.203 24.219 5.969 1 88.94 117 LYS A N 1
ATOM 968 C CA . LYS A 1 117 ? 9.141 24.625 7.367 1 88.94 117 LYS A CA 1
ATOM 969 C C . LYS A 1 117 ? 8.234 23.688 8.172 1 88.94 117 LYS A C 1
ATOM 971 O O . LYS A 1 117 ? 7.012 23.797 8.109 1 88.94 117 LYS A O 1
ATOM 976 N N . SER A 1 118 ? 8.883 22.734 8.773 1 88.62 118 SER A N 1
ATOM 977 C CA . SER A 1 118 ? 8.133 21.719 9.508 1 88.62 118 SER A CA 1
ATOM 978 C C . SER A 1 118 ? 8.719 21.5 10.898 1 88.62 118 SER A C 1
ATOM 980 O O . SER A 1 118 ? 9.906 21.734 11.125 1 88.62 118 SER A O 1
ATOM 982 N N . LYS A 1 119 ? 7.887 21.109 11.773 1 87.38 119 LYS A N 1
ATOM 983 C CA . LYS A 1 119 ? 8.359 20.641 13.078 1 87.38 119 LYS A CA 1
ATOM 984 C C . LYS A 1 119 ? 9.031 19.281 12.969 1 87.38 119 LYS A C 1
ATOM 986 O O . LYS A 1 119 ? 8.516 18.375 12.305 1 87.38 119 LYS A O 1
ATOM 991 N N . PRO A 1 120 ? 10.133 19.172 13.578 1 83.56 120 PRO A N 1
ATOM 992 C CA . PRO A 1 120 ? 10.812 17.875 13.516 1 83.56 120 PRO A CA 1
ATOM 993 C C . PRO A 1 120 ? 10 16.75 14.172 1 83.56 120 PRO A C 1
ATOM 995 O O . PRO A 1 120 ? 9.344 16.984 15.195 1 83.56 120 PRO A O 1
ATOM 998 N N . GLN A 1 121 ? 9.875 15.664 13.461 1 87.06 121 GLN A N 1
ATOM 999 C CA . GLN A 1 121 ? 9.25 14.453 13.992 1 87.06 121 GLN A CA 1
ATOM 1000 C C . GLN A 1 121 ? 10.289 13.352 14.227 1 87.06 121 GLN A C 1
ATOM 1002 O O . GLN A 1 121 ? 11.227 13.203 13.438 1 87.06 121 GLN A O 1
ATOM 1007 N N . ARG A 1 122 ? 10.078 12.672 15.352 1 83.06 122 ARG A N 1
ATOM 1008 C CA . ARG A 1 122 ? 10.938 11.523 15.609 1 83.06 122 ARG A CA 1
ATOM 1009 C C . ARG A 1 122 ? 10.18 10.219 15.391 1 83.06 122 ARG A C 1
ATOM 1011 O O . ARG A 1 122 ? 9.047 10.062 15.852 1 83.06 122 ARG A O 1
ATOM 1018 N N . PRO A 1 123 ? 10.859 9.273 14.672 1 79.12 123 PRO A N 1
ATOM 1019 C CA . PRO A 1 123 ? 10.195 7.984 14.484 1 79.12 123 PRO A CA 1
ATOM 1020 C C . PRO A 1 123 ? 10.062 7.191 15.781 1 79.12 123 PRO A C 1
ATOM 1022 O O . PRO A 1 123 ? 10.805 7.438 16.734 1 79.12 123 PRO A O 1
ATOM 1025 N N . PHE A 1 124 ? 8.922 6.434 15.82 1 68.19 124 PHE A N 1
ATOM 1026 C CA . PHE A 1 124 ? 8.633 5.648 17.016 1 68.19 124 PHE A CA 1
ATOM 1027 C C . PHE A 1 124 ? 9.859 4.859 17.453 1 68.19 124 PHE A C 1
ATOM 1029 O O . PHE A 1 124 ? 10.117 4.719 18.656 1 68.19 124 PHE A O 1
ATOM 1036 N N . TYR A 1 125 ? 10.516 4.164 16.516 1 56.31 125 TYR A N 1
ATOM 1037 C CA . TYR A 1 125 ? 11.68 3.414 16.953 1 56.31 125 TYR A CA 1
ATOM 1038 C C . TYR A 1 125 ? 12.68 4.324 17.656 1 56.31 125 TYR A C 1
ATOM 1040 O O . TYR A 1 125 ? 13.406 3.887 18.562 1 56.31 125 TYR A O 1
ATOM 1048 N N . GLY A 1 126 ? 12.641 5.461 17.188 1 49.16 126 GLY A N 1
ATOM 1049 C CA . GLY A 1 126 ? 13.5 6.371 17.922 1 49.16 126 GLY A CA 1
ATOM 1050 C C . GLY A 1 126 ? 13.023 6.621 19.344 1 49.16 126 GLY A C 1
ATOM 1051 O O . GLY A 1 126 ? 13.828 6.785 20.266 1 49.16 126 GLY A O 1
ATOM 1052 N N . LEU A 1 127 ? 11.688 6.645 19.469 1 48.47 127 LEU A N 1
ATOM 1053 C CA . LEU A 1 127 ? 11.164 6.871 20.812 1 48.47 127 LEU A CA 1
ATOM 1054 C C . LEU A 1 127 ? 11.414 5.66 21.703 1 48.47 127 LEU A C 1
ATOM 1056 O O . LEU A 1 127 ? 11.719 5.809 22.891 1 48.47 127 LEU A O 1
ATOM 1060 N N . TRP A 1 128 ? 11.156 4.512 21.078 1 49.03 128 TRP A N 1
ATOM 1061 C CA . TRP A 1 128 ? 11.438 3.312 21.859 1 49.03 128 TRP A CA 1
ATOM 1062 C C . TRP A 1 128 ? 12.906 3.254 22.266 1 49.03 128 TRP A C 1
ATOM 1064 O O . TRP A 1 128 ? 13.234 2.906 23.406 1 49.03 128 TRP A O 1
ATOM 1074 N N . TYR A 1 129 ? 13.664 3.572 21.312 1 46.38 129 TYR A N 1
ATOM 1075 C CA . TYR A 1 129 ? 15.086 3.553 21.625 1 46.38 129 TYR A CA 1
ATOM 1076 C C . TYR A 1 129 ? 15.422 4.594 22.688 1 46.38 129 TYR A C 1
ATOM 1078 O O . TYR A 1 129 ? 16.25 4.344 23.578 1 46.38 129 TYR A O 1
ATOM 1086 N N . ARG A 1 130 ? 14.758 5.684 22.531 1 47.62 130 ARG A N 1
ATOM 1087 C CA . ARG A 1 130 ? 15.031 6.688 23.562 1 47.62 130 ARG A CA 1
ATOM 1088 C C . ARG A 1 130 ? 14.469 6.254 24.906 1 47.62 130 ARG A C 1
ATOM 1090 O O . ARG A 1 130 ? 15.078 6.496 25.953 1 47.62 130 ARG A O 1
ATOM 1097 N N . HIS A 1 131 ? 13.289 5.633 24.891 1 47.41 131 HIS A N 1
ATOM 1098 C CA . HIS A 1 131 ? 12.797 5.16 26.188 1 47.41 131 HIS A CA 1
ATOM 1099 C C . HIS A 1 131 ? 13.672 4.039 26.734 1 47.41 131 HIS A C 1
ATOM 1101 O O . HIS A 1 131 ? 13.805 3.889 27.953 1 47.41 131 HIS A O 1
ATOM 1107 N N . ARG A 1 132 ? 14.148 3.26 25.812 1 50.47 132 ARG A N 1
ATOM 1108 C CA . ARG A 1 132 ? 15.031 2.211 26.312 1 50.47 132 ARG A CA 1
ATOM 1109 C C . ARG A 1 132 ? 16.344 2.795 26.812 1 50.47 132 ARG A C 1
ATOM 1111 O O . ARG A 1 132 ? 16.953 2.27 27.75 1 50.47 132 ARG A O 1
ATOM 1118 N N . GLY A 1 133 ? 16.719 3.732 26.047 1 45.91 133 GLY A N 1
ATOM 1119 C CA . GLY A 1 133 ? 17.969 4.332 26.5 1 45.91 133 GLY A CA 1
ATOM 1120 C C . GLY A 1 133 ? 17.844 5 27.844 1 45.91 133 GLY A C 1
ATOM 1121 O O . GLY A 1 133 ? 18.828 5.074 28.594 1 45.91 133 GLY A O 1
ATOM 1122 N N . ASN A 1 134 ? 16.734 5.672 28.047 1 43.75 134 ASN A N 1
ATOM 1123 C CA . ASN A 1 134 ? 16.641 6.336 29.344 1 43.75 134 ASN A CA 1
ATOM 1124 C C . ASN A 1 134 ? 16.391 5.332 30.469 1 43.75 134 ASN A C 1
ATOM 1126 O O . ASN A 1 134 ? 16.281 5.719 31.625 1 43.75 134 ASN A O 1
ATOM 1130 N N . GLY A 1 135 ? 16.094 4.051 30.156 1 38.5 135 GLY A N 1
ATOM 1131 C CA . GLY A 1 135 ? 16.016 3.123 31.266 1 38.5 135 GLY A CA 1
ATOM 1132 C C . GLY A 1 135 ? 17.328 2.99 32.031 1 38.5 135 GLY A C 1
ATOM 1133 O O . GLY A 1 135 ? 17.375 2.41 33.094 1 38.5 135 GLY A O 1
ATOM 1134 N N . LEU A 1 136 ? 18.484 3.092 31.359 1 33.84 136 LEU A N 1
ATOM 1135 C CA . LEU A 1 136 ? 19.688 2.816 32.125 1 33.84 136 LEU A CA 1
ATOM 1136 C C . LEU A 1 136 ? 20.062 4.02 33 1 33.84 136 LEU A C 1
ATOM 1138 O O . LEU A 1 136 ? 20.891 3.908 33.906 1 33.84 136 LEU A O 1
ATOM 1142 N N . THR A 1 137 ? 19.719 5.289 32.594 1 32.84 137 THR A N 1
ATOM 1143 C CA . THR A 1 137 ? 20.328 6.277 33.469 1 32.84 137 THR A CA 1
ATOM 1144 C C . THR A 1 137 ? 19.453 6.527 34.688 1 32.84 137 THR A C 1
ATOM 1146 O O . THR A 1 137 ? 19.734 7.426 35.5 1 32.84 137 THR A O 1
ATOM 1149 N N . TRP A 1 138 ? 18.453 5.637 34.969 1 25.61 138 TRP A N 1
ATOM 1150 C CA . TRP A 1 138 ? 18.094 5.836 36.375 1 25.61 138 TRP A CA 1
ATOM 1151 C C . TRP A 1 138 ? 19.062 5.082 37.312 1 25.61 138 TRP A C 1
ATOM 1153 O O . TRP A 1 138 ? 19.625 4.062 36.906 1 25.61 138 TRP A O 1
ATOM 1163 N N . MET B 1 1 ? 22.938 -27.516 -0.729 1 58.53 1 MET B N 1
ATOM 1164 C CA . MET B 1 1 ? 21.672 -27.859 -0.1 1 58.53 1 MET B CA 1
ATOM 1165 C C . MET B 1 1 ? 21.344 -26.891 1.035 1 58.53 1 MET B C 1
ATOM 1167 O O . MET B 1 1 ? 20.234 -26.375 1.122 1 58.53 1 MET B O 1
ATOM 1171 N N . SER B 1 2 ? 22.344 -26.625 1.978 1 67.94 2 SER B N 1
ATOM 1172 C CA . SER B 1 2 ? 22.156 -25.734 3.113 1 67.94 2 SER B CA 1
ATOM 1173 C C . SER B 1 2 ? 21.953 -24.297 2.654 1 67.94 2 SER B C 1
ATOM 1175 O O . SER B 1 2 ? 21.078 -23.594 3.152 1 67.94 2 SER B O 1
ATOM 1177 N N . SER B 1 3 ? 22.656 -23.969 1.637 1 72.25 3 SER B N 1
ATOM 1178 C CA . SER B 1 3 ? 22.578 -22.594 1.14 1 72.25 3 SER B CA 1
ATOM 1179 C C . SER B 1 3 ? 21.234 -22.328 0.492 1 72.25 3 SER B C 1
ATOM 1181 O O . SER B 1 3 ? 20.672 -21.234 0.652 1 72.25 3 SER B O 1
ATOM 1183 N N . ASP B 1 4 ? 20.781 -23.344 -0.102 1 74 4 ASP B N 1
ATOM 1184 C CA . ASP B 1 4 ? 19.484 -23.203 -0.761 1 74 4 ASP B CA 1
ATOM 1185 C C . ASP B 1 4 ? 18.375 -22.984 0.26 1 74 4 ASP B C 1
ATOM 1187 O O . ASP B 1 4 ? 17.5 -22.156 0.06 1 74 4 ASP B O 1
ATOM 1191 N N . THR B 1 5 ? 18.531 -23.75 1.298 1 79.56 5 THR B N 1
ATOM 1192 C CA . THR B 1 5 ? 17.531 -23.641 2.357 1 79.56 5 THR B CA 1
ATOM 1193 C C . THR B 1 5 ? 17.578 -22.25 2.98 1 79.56 5 THR B C 1
ATOM 1195 O O . THR B 1 5 ? 16.531 -21.688 3.33 1 79.56 5 THR B O 1
ATOM 1198 N N . TRP B 1 6 ? 18.766 -21.719 2.951 1 83.06 6 TRP B N 1
ATOM 1199 C CA . TRP B 1 6 ? 18.922 -20.406 3.539 1 83.06 6 TRP B CA 1
ATOM 1200 C C . TRP B 1 6 ? 18.25 -19.344 2.668 1 83.06 6 TRP B C 1
ATOM 1202 O O . TRP B 1 6 ? 17.625 -18.422 3.18 1 83.06 6 TRP B O 1
ATOM 1212 N N . ILE B 1 7 ? 18.406 -19.453 1.464 1 81.44 7 ILE B N 1
ATOM 1213 C CA . ILE B 1 7 ? 17.844 -18.469 0.541 1 81.44 7 ILE B CA 1
ATOM 1214 C C . ILE B 1 7 ? 16.328 -18.516 0.584 1 81.44 7 ILE B C 1
ATOM 1216 O O . ILE B 1 7 ? 15.656 -17.484 0.597 1 81.44 7 ILE B O 1
ATOM 1220 N N . GLN B 1 8 ? 15.852 -19.656 0.698 1 81.88 8 GLN B N 1
ATOM 1221 C CA . GLN B 1 8 ? 14.406 -19.828 0.803 1 81.88 8 GLN B CA 1
ATOM 1222 C C . GLN B 1 8 ? 13.883 -19.25 2.107 1 81.88 8 GLN B C 1
ATOM 1224 O O . GLN B 1 8 ? 12.812 -18.625 2.131 1 81.88 8 GLN B O 1
ATOM 1229 N N . SER B 1 9 ? 14.633 -19.531 3.064 1 85.81 9 SER B N 1
ATOM 1230 C CA . SER B 1 9 ? 14.227 -19 4.363 1 85.81 9 SER B CA 1
ATOM 1231 C C . SER B 1 9 ? 14.203 -17.484 4.352 1 85.81 9 SER B C 1
ATOM 1233 O O . SER B 1 9 ? 13.273 -16.859 4.887 1 85.81 9 SER B O 1
ATOM 1235 N N . ILE B 1 10 ? 15.125 -16.906 3.736 1 87.56 10 ILE B N 1
ATOM 1236 C CA . ILE B 1 10 ? 15.211 -15.453 3.664 1 87.56 10 ILE B CA 1
ATOM 1237 C C . ILE B 1 10 ? 14.031 -14.906 2.861 1 87.56 10 ILE B C 1
ATOM 1239 O O . ILE B 1 10 ? 13.414 -13.906 3.248 1 87.56 10 ILE B O 1
ATOM 1243 N N . SER B 1 11 ? 13.703 -15.57 1.886 1 86.12 11 SER B N 1
ATOM 1244 C CA . SER B 1 11 ? 12.578 -15.125 1.068 1 86.12 11 SER B CA 1
ATOM 1245 C C . SER B 1 11 ? 11.266 -15.211 1.839 1 86.12 11 SER B C 1
ATOM 1247 O O . SER B 1 11 ? 10.422 -14.312 1.744 1 86.12 11 SER B O 1
ATOM 1249 N N . GLN B 1 12 ? 11.156 -16.25 2.576 1 86 12 GLN B N 1
ATOM 1250 C CA . GLN B 1 12 ? 9.953 -16.406 3.379 1 86 12 GLN B CA 1
ATOM 1251 C C . GLN B 1 12 ? 9.867 -15.336 4.461 1 86 12 GLN B C 1
ATOM 1253 O O . GLN B 1 12 ? 8.789 -14.789 4.719 1 86 12 GLN B O 1
ATOM 1258 N N . ILE B 1 13 ? 10.922 -15 5.008 1 90.56 13 ILE B N 1
ATOM 1259 C CA . ILE B 1 13 ? 10.984 -13.969 6.039 1 90.56 13 ILE B CA 1
ATOM 1260 C C . ILE B 1 13 ? 10.633 -12.617 5.43 1 90.56 13 ILE B C 1
ATOM 1262 O O . ILE B 1 13 ? 9.867 -11.844 6.016 1 90.56 13 ILE B O 1
ATOM 1266 N N . LEU B 1 14 ? 11.133 -12.383 4.285 1 90.38 14 LEU B N 1
ATOM 1267 C CA . LEU B 1 14 ? 10.828 -11.133 3.6 1 90.38 14 LEU B CA 1
ATOM 1268 C C . LEU B 1 14 ? 9.344 -11.031 3.275 1 90.38 14 LEU B C 1
ATOM 1270 O O . LEU B 1 14 ? 8.75 -9.953 3.377 1 90.38 14 LEU B O 1
ATOM 1274 N N . GLY B 1 15 ? 8.805 -12.117 2.967 1 86.44 15 GLY B N 1
ATOM 1275 C CA . GLY B 1 15 ? 7.379 -12.156 2.697 1 86.44 15 GLY B CA 1
ATOM 1276 C C . GLY B 1 15 ? 6.535 -11.789 3.9 1 86.44 15 GLY B C 1
ATOM 1277 O O . GLY B 1 15 ? 5.652 -10.938 3.809 1 86.44 15 GLY B O 1
ATOM 1278 N N . TRP B 1 16 ? 6.898 -12.336 5.012 1 89.56 16 TRP B N 1
ATOM 1279 C CA . TRP B 1 16 ? 6.16 -12.047 6.238 1 89.56 16 TRP B CA 1
ATOM 1280 C C . TRP B 1 16 ? 6.445 -10.633 6.73 1 89.56 16 TRP B C 1
ATOM 1282 O O . TRP B 1 16 ? 5.551 -9.953 7.23 1 89.56 16 TRP B O 1
ATOM 1292 N N . ALA B 1 17 ? 7.598 -10.25 6.547 1 90.25 17 ALA B N 1
ATOM 1293 C CA . ALA B 1 17 ? 7.98 -8.906 6.969 1 90.25 17 ALA B CA 1
ATOM 1294 C C . ALA B 1 17 ? 7.184 -7.848 6.215 1 90.25 17 ALA B C 1
ATOM 1296 O O . ALA B 1 17 ? 6.586 -6.957 6.824 1 90.25 17 ALA B O 1
ATOM 1297 N N . TYR B 1 18 ? 7.2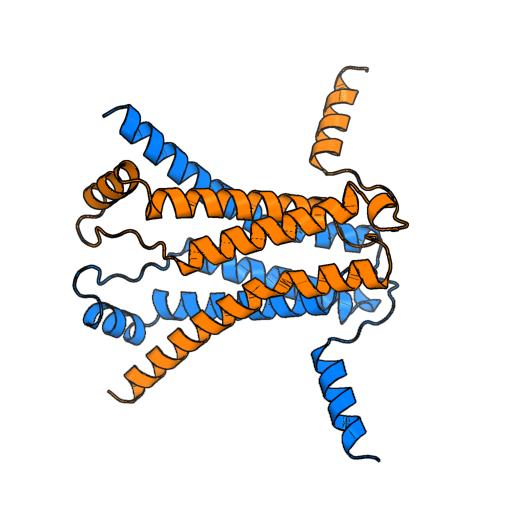23 -7.961 4.949 1 89.38 18 TYR B N 1
ATOM 1298 C CA . TYR B 1 18 ? 6.512 -6.922 4.211 1 89.38 18 TYR B CA 1
ATOM 1299 C C . TYR B 1 18 ? 5.02 -6.973 4.5 1 89.38 18 TYR B C 1
ATOM 1301 O O . TYR B 1 18 ? 4.352 -5.934 4.535 1 89.38 18 TYR B O 1
ATOM 1309 N N . PHE B 1 19 ? 4.496 -8.18 4.75 1 88.5 19 PHE B N 1
ATOM 1310 C CA . PHE B 1 19 ? 3.08 -8.328 5.07 1 88.5 19 PHE B CA 1
ATOM 1311 C C . PHE B 1 19 ? 2.732 -7.574 6.352 1 88.5 19 PHE B C 1
ATOM 1313 O O . PHE B 1 19 ? 1.761 -6.82 6.391 1 88.5 19 PHE B O 1
ATOM 1320 N N . VAL B 1 20 ? 3.51 -7.727 7.367 1 90.69 20 VAL B N 1
ATOM 1321 C CA . VAL B 1 20 ? 3.266 -7.094 8.656 1 90.69 20 VAL B CA 1
ATOM 1322 C C . VAL B 1 20 ? 3.471 -5.582 8.547 1 90.69 20 VAL B C 1
ATOM 1324 O O . VAL B 1 20 ? 2.641 -4.801 9.008 1 90.69 20 VAL B O 1
ATOM 1327 N N . LEU B 1 21 ? 4.52 -5.16 7.926 1 91.25 21 LEU B N 1
ATOM 1328 C CA . LEU B 1 21 ? 4.836 -3.746 7.766 1 91.25 21 LEU B CA 1
ATOM 1329 C C . LEU B 1 21 ? 3.738 -3.029 6.988 1 91.25 21 LEU B C 1
ATOM 1331 O O . LEU B 1 21 ? 3.27 -1.966 7.402 1 91.25 21 LEU B O 1
ATOM 1335 N N . TRP B 1 22 ? 3.365 -3.645 5.973 1 86.38 22 TRP B N 1
ATOM 1336 C CA . TRP B 1 22 ? 2.359 -3.014 5.125 1 86.38 22 TRP B CA 1
ATOM 1337 C C . TRP B 1 22 ? 0.991 -3.033 5.797 1 86.38 22 TRP B C 1
ATOM 1339 O O . TRP B 1 22 ? 0.201 -2.1 5.641 1 86.38 22 TRP B O 1
ATOM 1349 N N . SER B 1 23 ? 0.743 -4.039 6.621 1 88.56 23 SER B N 1
ATOM 1350 C CA . SER B 1 23 ? -0.528 -4.125 7.332 1 88.56 23 SER B CA 1
ATOM 1351 C C . SER B 1 23 ? -0.624 -3.064 8.422 1 88.56 23 SER B C 1
ATOM 1353 O O . SER B 1 23 ? -1.703 -2.525 8.68 1 88.56 23 SER B O 1
ATOM 1355 N N . LEU B 1 24 ? 0.431 -2.729 8.953 1 92.5 24 LEU B N 1
ATOM 1356 C CA . LEU B 1 24 ? 0.415 -1.845 10.109 1 92.5 24 LEU B CA 1
ATOM 1357 C C . LEU B 1 24 ? 0.783 -0.42 9.711 1 92.5 24 LEU B C 1
ATOM 1359 O O . LEU B 1 24 ? 0.741 0.491 10.539 1 92.5 24 LEU B O 1
ATOM 1363 N N . SER B 1 25 ? 1.078 -0.161 8.531 1 93.31 25 SER B N 1
ATOM 1364 C CA . SER B 1 25 ? 1.706 1.082 8.094 1 93.31 25 SER B CA 1
ATOM 1365 C C . SER B 1 25 ? 0.764 2.268 8.266 1 93.31 25 SER B C 1
ATOM 1367 O O . SER B 1 25 ? 1.21 3.395 8.484 1 93.31 25 SER B O 1
ATOM 1369 N N . PHE B 1 26 ? -0.561 2.051 8.273 1 95.38 26 PHE B N 1
ATOM 1370 C CA . PHE B 1 26 ? -1.498 3.168 8.32 1 95.38 26 PHE B CA 1
ATOM 1371 C C . PHE B 1 26 ? -1.736 3.609 9.758 1 95.38 26 PHE B C 1
ATOM 1373 O O . PHE B 1 26 ? -2.23 4.711 10.008 1 95.38 26 PHE B O 1
ATOM 1380 N N . TYR B 1 27 ? -1.418 2.836 10.688 1 95.81 27 TYR B N 1
ATOM 1381 C CA . TYR B 1 27 ? -1.78 3.088 12.078 1 95.81 27 TYR B CA 1
ATOM 1382 C C . TYR B 1 27 ? -1.06 4.32 12.617 1 95.81 27 TYR B C 1
ATOM 1384 O O . TYR B 1 27 ? -1.659 5.145 13.312 1 95.81 27 TYR B O 1
ATOM 1392 N N . PRO B 1 28 ? 0.161 4.488 12.328 1 95.69 28 PRO B N 1
ATOM 1393 C CA . PRO B 1 28 ? 0.831 5.695 12.82 1 95.69 28 PRO B CA 1
ATOM 1394 C C . PRO B 1 28 ? 0.152 6.98 12.344 1 95.69 28 PRO B C 1
ATOM 1396 O O . PRO B 1 28 ? 0.094 7.961 13.086 1 95.69 28 PRO B O 1
ATOM 1399 N N . GLN B 1 29 ? -0.326 6.949 11.156 1 96.12 29 GLN B N 1
ATOM 1400 C CA . GLN B 1 29 ? -1.009 8.141 10.664 1 96.12 29 GLN B CA 1
ATOM 1401 C C . GLN B 1 29 ? -2.307 8.391 11.43 1 96.12 29 GLN B C 1
ATOM 1403 O O . GLN B 1 29 ? -2.65 9.531 11.719 1 96.12 29 GLN B O 1
ATOM 1408 N N . VAL B 1 30 ? -3.008 7.32 11.648 1 96 30 VAL B N 1
ATOM 1409 C CA . VAL B 1 30 ? -4.234 7.426 12.438 1 96 30 VAL B CA 1
ATOM 1410 C C . VAL B 1 30 ? -3.926 8.055 13.789 1 96 30 VAL B C 1
ATOM 1412 O O . VAL B 1 30 ? -4.57 9.031 14.188 1 96 30 VAL B O 1
ATOM 1415 N N . LEU B 1 31 ? -2.934 7.543 14.445 1 94.88 31 LEU B N 1
ATOM 1416 C CA . LEU B 1 31 ? -2.543 8.039 15.766 1 94.88 31 LEU B CA 1
ATOM 1417 C C . LEU B 1 31 ? -2.072 9.484 15.688 1 94.88 31 LEU B C 1
ATOM 1419 O O . LEU B 1 31 ? -2.383 10.297 16.562 1 94.88 31 LEU B O 1
ATOM 1423 N N . HIS B 1 32 ? -1.343 9.805 14.688 1 94.94 32 HIS B N 1
ATOM 1424 C CA . HIS B 1 32 ? -0.828 11.156 14.461 1 94.94 32 HIS B CA 1
ATOM 1425 C C . HIS B 1 32 ? -1.963 12.164 14.336 1 94.94 32 HIS B C 1
ATOM 1427 O O . HIS B 1 32 ? -1.916 13.242 14.938 1 94.94 32 HIS B O 1
ATOM 1433 N N . ASN B 1 33 ? -2.967 11.789 13.609 1 96 33 ASN B N 1
ATOM 1434 C CA . ASN B 1 33 ? -4.137 12.648 13.461 1 96 33 ASN B CA 1
ATOM 1435 C C . ASN B 1 33 ? -4.84 12.867 14.797 1 96 33 ASN B C 1
ATOM 1437 O O . ASN B 1 33 ? -5.23 13.992 15.117 1 96 33 ASN B O 1
ATOM 1441 N N . HIS B 1 34 ? -5.02 11.82 15.531 1 94.94 34 HIS B N 1
ATOM 1442 C CA . HIS B 1 34 ? -5.719 11.914 16.812 1 94.94 34 HIS B CA 1
ATOM 1443 C C . HIS B 1 34 ? -4.922 12.75 17.812 1 94.94 34 HIS B C 1
ATOM 1445 O O . HIS B 1 34 ? -5.504 13.477 18.609 1 94.94 34 HIS B O 1
ATOM 1451 N N . ARG B 1 35 ? -3.627 12.641 17.75 1 93.5 35 ARG B N 1
ATOM 1452 C CA . ARG B 1 35 ? -2.77 13.414 18.656 1 93.5 35 ARG B CA 1
ATOM 1453 C C . ARG B 1 35 ? -2.838 14.898 18.328 1 93.5 35 ARG B C 1
ATOM 1455 O O . ARG B 1 35 ? -2.873 15.734 19.25 1 93.5 35 ARG B O 1
ATOM 1462 N N . ARG B 1 36 ? -2.912 15.227 17.094 1 93.69 36 ARG B N 1
ATOM 1463 C CA . ARG B 1 36 ? -2.896 16.625 16.656 1 93.69 36 ARG B CA 1
ATOM 1464 C C . ARG B 1 36 ? -4.309 17.188 16.562 1 93.69 36 ARG B C 1
ATOM 1466 O O . ARG B 1 36 ? -4.492 18.391 16.422 1 93.69 36 ARG B O 1
ATOM 1473 N N . HIS B 1 37 ? -5.305 16.172 16.578 1 95.12 37 HIS B N 1
ATOM 1474 C CA . HIS B 1 37 ? -6.695 16.562 16.359 1 95.12 37 HIS B CA 1
ATOM 1475 C C . HIS B 1 37 ? -6.852 17.344 15.062 1 95.12 37 HIS B C 1
ATOM 1477 O O . HIS B 1 37 ? -7.484 18.406 15.039 1 95.12 37 HIS B O 1
ATOM 1483 N N . SER B 1 38 ? -6.207 16.828 14.07 1 95.06 38 SER B N 1
ATOM 1484 C CA . SER B 1 38 ? -6.203 17.516 12.781 1 95.06 38 SER B CA 1
ATOM 1485 C C . SER B 1 38 ? -5.773 16.578 11.656 1 95.06 38 SER B C 1
ATOM 1487 O O . SER B 1 38 ? -4.996 15.656 11.883 1 95.06 38 SER B O 1
ATOM 1489 N N . THR B 1 39 ? -6.234 16.844 10.438 1 94.5 39 THR B N 1
ATOM 1490 C CA . THR B 1 39 ? -5.781 16.125 9.25 1 94.5 39 THR B CA 1
ATOM 1491 C C . THR B 1 39 ? -4.914 17.031 8.375 1 94.5 39 THR B C 1
ATOM 1493 O O . THR B 1 39 ? -4.5 16.625 7.285 1 94.5 39 THR B O 1
ATOM 1496 N N . ASP B 1 40 ? -4.676 18.219 8.836 1 93.44 40 ASP B N 1
ATOM 1497 C CA . ASP B 1 40 ? -3.861 19.125 8.039 1 93.44 40 ASP B CA 1
ATOM 1498 C C . ASP B 1 40 ? -2.49 18.531 7.742 1 93.44 40 ASP B C 1
ATOM 1500 O O . ASP B 1 40 ? -1.822 18.016 8.648 1 93.44 40 ASP B O 1
ATOM 1504 N N . GLY B 1 41 ? -2.168 18.547 6.449 1 93.44 41 GLY B N 1
ATOM 1505 C CA . GLY B 1 41 ? -0.889 17.984 6.047 1 93.44 41 GLY B CA 1
ATOM 1506 C C . GLY B 1 41 ? -1.009 16.594 5.457 1 93.44 41 GLY B C 1
ATOM 1507 O O . GLY B 1 41 ? -0.087 16.109 4.793 1 93.44 41 GLY B O 1
ATOM 1508 N N . PHE B 1 42 ? -2.084 15.961 5.762 1 94.62 42 PHE B N 1
ATOM 1509 C CA . PHE B 1 42 ? -2.391 14.656 5.184 1 94.62 42 PHE B CA 1
ATOM 1510 C C . PHE B 1 42 ? -3.305 14.805 3.975 1 94.62 42 PHE B C 1
ATOM 1512 O O . PHE B 1 42 ? -4.363 15.43 4.062 1 94.62 42 PHE B O 1
ATOM 1519 N N . SER B 1 43 ? -2.924 14.312 2.895 1 95.12 43 SER B N 1
ATOM 1520 C CA . SER B 1 43 ? -3.619 14.539 1.632 1 95.12 43 SER B CA 1
ATOM 1521 C C . SER B 1 43 ? -4.895 13.703 1.547 1 95.12 43 SER B C 1
ATOM 1523 O O . SER B 1 43 ? -4.84 12.469 1.621 1 95.12 43 SER B O 1
ATOM 1525 N N . ILE B 1 44 ? -5.957 14.359 1.25 1 93.94 44 ILE B N 1
ATOM 1526 C CA . ILE B 1 44 ? -7.23 13.656 1.088 1 93.94 44 ILE B CA 1
ATOM 1527 C C . ILE B 1 44 ? -7.184 12.789 -0.167 1 93.94 44 ILE B C 1
ATOM 1529 O O . ILE B 1 44 ? -7.777 11.711 -0.202 1 93.94 44 ILE B O 1
ATOM 1533 N N . ASP B 1 45 ? -6.551 13.234 -1.236 1 94.31 45 ASP B N 1
ATOM 1534 C CA . ASP B 1 45 ? -6.426 12.445 -2.463 1 94.31 45 ASP B CA 1
ATOM 1535 C C . ASP B 1 45 ? -5.625 11.172 -2.221 1 94.31 45 ASP B C 1
ATOM 1537 O O . ASP B 1 45 ? -5.941 10.117 -2.779 1 94.31 45 ASP B O 1
ATOM 1541 N N . PHE B 1 46 ? -4.574 11.281 -1.44 1 95.81 46 PHE B N 1
ATOM 1542 C CA . PHE B 1 46 ? -3.812 10.102 -1.06 1 95.81 46 PHE B CA 1
ATOM 1543 C C . PHE B 1 46 ? -4.703 9.094 -0.348 1 95.81 46 PHE B C 1
ATOM 1545 O O . PHE B 1 46 ? -4.688 7.902 -0.678 1 95.81 46 PHE B O 1
ATOM 1552 N N . ALA B 1 47 ? -5.453 9.539 0.593 1 94.75 47 ALA B N 1
ATOM 1553 C CA . ALA B 1 47 ? -6.344 8.672 1.359 1 94.75 47 ALA B CA 1
ATOM 1554 C C . ALA B 1 47 ? -7.383 8.023 0.455 1 94.75 47 ALA B C 1
ATOM 1556 O O . ALA B 1 47 ? -7.652 6.82 0.573 1 94.75 47 ALA B O 1
ATOM 1557 N N . LEU B 1 48 ? -7.918 8.789 -0.432 1 94.62 48 LEU B N 1
ATOM 1558 C CA . LEU B 1 48 ? -8.969 8.297 -1.319 1 94.62 48 LEU B CA 1
ATOM 1559 C C . LEU B 1 48 ? -8.414 7.262 -2.293 1 94.62 48 LEU B C 1
ATOM 1561 O O . LEU B 1 48 ? -9.039 6.223 -2.523 1 94.62 48 LEU B O 1
ATOM 1565 N N . LEU B 1 49 ? -7.293 7.531 -2.869 1 95 49 LEU B N 1
ATOM 1566 C CA . LEU B 1 49 ? -6.703 6.602 -3.826 1 95 49 LEU B CA 1
ATOM 1567 C C . LEU B 1 49 ? -6.344 5.281 -3.15 1 95 49 LEU B C 1
ATOM 1569 O O . LEU B 1 49 ? -6.516 4.211 -3.736 1 95 49 LEU B O 1
ATOM 1573 N N . ASN B 1 50 ? -5.812 5.34 -1.925 1 95.44 50 ASN B N 1
ATOM 1574 C CA . ASN B 1 50 ? -5.52 4.109 -1.196 1 95.44 50 ASN B CA 1
ATOM 1575 C C . ASN B 1 50 ? -6.785 3.318 -0.894 1 95.44 50 ASN B C 1
ATOM 1577 O O . ASN B 1 50 ? -6.809 2.094 -1.04 1 95.44 50 ASN B O 1
ATOM 1581 N N . LEU B 1 51 ? -7.816 4.027 -0.518 1 96 51 LEU B N 1
ATOM 1582 C CA . LEU B 1 51 ? -9.078 3.357 -0.236 1 96 51 LEU B CA 1
ATOM 1583 C C . LEU B 1 51 ? -9.609 2.656 -1.481 1 96 51 LEU B C 1
ATOM 1585 O O . LEU B 1 51 ? -9.969 1.477 -1.428 1 96 51 LEU B O 1
ATOM 1589 N N . LEU B 1 52 ? -9.641 3.352 -2.549 1 95.88 52 LEU B N 1
ATOM 1590 C CA . LEU B 1 52 ? -10.133 2.787 -3.799 1 95.88 52 LEU B CA 1
ATOM 1591 C C . LEU B 1 52 ? -9.258 1.632 -4.262 1 95.88 52 LEU B C 1
ATOM 1593 O O . LEU B 1 52 ? -9.758 0.593 -4.691 1 95.88 52 LEU B O 1
ATOM 1597 N N . GLY B 1 53 ? -7.961 1.83 -4.195 1 94.81 53 GLY B N 1
ATOM 1598 C CA . GLY B 1 53 ? -7.043 0.771 -4.582 1 94.81 53 GLY B CA 1
ATOM 1599 C C . GLY B 1 53 ? -7.188 -0.484 -3.744 1 94.81 53 GLY B C 1
ATOM 1600 O O . GLY B 1 53 ? -7.266 -1.591 -4.281 1 94.81 53 GLY B O 1
ATOM 1601 N N . LEU B 1 54 ? -7.25 -0.316 -2.465 1 95.44 54 LEU B N 1
ATOM 1602 C CA . LEU B 1 54 ? -7.367 -1.454 -1.559 1 95.44 54 LEU B CA 1
ATOM 1603 C C . LEU B 1 54 ? -8.734 -2.119 -1.696 1 95.44 54 LEU B C 1
ATOM 1605 O O . LEU B 1 54 ? -8.852 -3.336 -1.543 1 95.44 54 LEU B O 1
ATOM 1609 N N . THR B 1 55 ? -9.75 -1.366 -1.984 1 96.25 55 THR B N 1
ATOM 1610 C CA . THR B 1 55 ? -11.07 -1.938 -2.229 1 96.25 55 THR B CA 1
ATOM 1611 C C . THR B 1 55 ? -11.07 -2.768 -3.51 1 96.25 55 THR B C 1
ATOM 1613 O O . THR B 1 55 ? -11.555 -3.9 -3.521 1 96.25 55 THR B O 1
ATOM 1616 N N . ALA B 1 56 ? -10.555 -2.178 -4.551 1 95.25 56 ALA B N 1
ATOM 1617 C CA . ALA B 1 56 ? -10.453 -2.92 -5.805 1 95.25 56 ALA B CA 1
ATOM 1618 C C . ALA B 1 56 ? -9.641 -4.199 -5.617 1 95.25 56 ALA B C 1
ATOM 1620 O O . ALA B 1 56 ? -10.008 -5.254 -6.141 1 95.25 56 ALA B O 1
ATOM 1621 N N . TYR B 1 57 ? -8.578 -4.094 -4.902 1 93.75 57 TYR B N 1
ATOM 1622 C CA . TYR B 1 57 ? -7.723 -5.246 -4.645 1 93.75 57 TYR B CA 1
ATOM 1623 C C . TYR B 1 57 ? -8.461 -6.301 -3.824 1 93.75 57 TYR B C 1
ATOM 1625 O O . TYR B 1 57 ? -8.281 -7.5 -4.043 1 93.75 57 TYR B O 1
ATOM 1633 N N . THR B 1 58 ? -9.25 -5.871 -2.91 1 95.81 58 THR B N 1
ATOM 1634 C CA . THR B 1 58 ? -10.055 -6.785 -2.107 1 95.81 58 THR B CA 1
ATOM 1635 C C . THR B 1 58 ? -11.031 -7.562 -2.988 1 95.81 58 THR B C 1
ATOM 1637 O O . THR B 1 58 ? -11.117 -8.789 -2.896 1 95.81 58 THR B O 1
ATOM 1640 N N . ILE B 1 59 ? -11.719 -6.883 -3.795 1 95.5 59 ILE B N 1
ATOM 1641 C CA . ILE B 1 59 ? -12.695 -7.516 -4.676 1 95.5 59 ILE B CA 1
ATOM 1642 C C . ILE B 1 59 ? -11.984 -8.453 -5.645 1 95.5 59 ILE B C 1
ATOM 1644 O O . ILE B 1 59 ? -12.445 -9.57 -5.887 1 95.5 59 ILE B O 1
ATOM 1648 N N . PHE B 1 60 ? -10.883 -7.984 -6.176 1 93.81 60 PHE B N 1
ATOM 1649 C CA . PHE B 1 60 ? -10.078 -8.797 -7.074 1 93.81 60 PHE B CA 1
ATOM 1650 C C . PHE B 1 60 ? -9.695 -10.117 -6.41 1 93.81 60 PHE B C 1
ATOM 1652 O O . PHE B 1 60 ? -9.914 -11.188 -6.977 1 93.81 60 PHE B O 1
ATOM 1659 N N . ASN B 1 61 ? -9.133 -10 -5.211 1 93.38 61 ASN B N 1
ATOM 1660 C CA . ASN B 1 61 ? -8.734 -11.195 -4.48 1 93.38 61 ASN B CA 1
ATOM 1661 C C . ASN B 1 61 ? -9.93 -12.086 -4.156 1 93.38 61 ASN B C 1
ATOM 1663 O O . ASN B 1 61 ? -9.836 -13.312 -4.215 1 93.38 61 ASN B O 1
ATOM 1667 N N . ALA B 1 62 ? -11.039 -11.531 -3.809 1 94.75 62 ALA B N 1
ATOM 1668 C CA . ALA B 1 62 ? -12.25 -12.297 -3.506 1 94.75 62 ALA B CA 1
ATOM 1669 C C . ALA B 1 62 ? -12.711 -13.094 -4.719 1 94.75 62 ALA B C 1
ATOM 1671 O O . ALA B 1 62 ? -13.086 -14.266 -4.594 1 94.75 62 ALA B O 1
ATOM 1672 N N . CYS B 1 63 ? -12.68 -12.484 -5.875 1 92.94 63 CYS B N 1
ATOM 1673 C CA . CYS B 1 63 ? -13.086 -13.156 -7.102 1 92.94 63 CYS B CA 1
ATOM 1674 C C . CYS B 1 63 ? -12.227 -14.391 -7.359 1 92.94 63 CYS B C 1
ATOM 1676 O O . CYS B 1 63 ? -12.742 -15.453 -7.707 1 92.94 63 CYS B O 1
ATOM 1678 N N . PHE B 1 64 ? -11.008 -14.258 -7.066 1 92.06 64 PHE B N 1
ATOM 1679 C CA . PHE B 1 64 ? -10.078 -15.344 -7.379 1 92.06 64 PHE B CA 1
ATOM 1680 C C . PHE B 1 64 ? -10.078 -16.391 -6.27 1 92.06 64 PHE B C 1
ATOM 1682 O O . PHE B 1 64 ? -9.664 -17.531 -6.484 1 92.06 64 PHE B O 1
ATOM 1689 N N . LEU B 1 65 ? -10.547 -15.984 -5.121 1 92.62 65 LEU B N 1
ATOM 1690 C CA . LEU B 1 65 ? -10.555 -16.938 -4.016 1 92.62 65 LEU B CA 1
ATOM 1691 C C . LEU B 1 65 ? -11.898 -17.656 -3.926 1 92.62 65 LEU B C 1
ATOM 1693 O O . LEU B 1 65 ? -11.945 -18.859 -3.66 1 92.62 65 LEU B O 1
ATOM 1697 N N . PHE B 1 66 ? -12.93 -16.969 -4.25 1 93.25 66 PHE B N 1
ATOM 1698 C CA . PHE B 1 66 ? -14.227 -17.5 -3.857 1 93.25 66 PHE B CA 1
ATOM 1699 C C . PHE B 1 66 ? -15.094 -17.781 -5.082 1 93.25 66 PHE B C 1
ATOM 1701 O O . PHE B 1 66 ? -16.078 -18.5 -5 1 93.25 66 PHE B O 1
ATOM 1708 N N . SER B 1 67 ? -14.852 -17.25 -6.203 1 90.81 67 SER B N 1
ATOM 1709 C CA . SER B 1 67 ? -15.695 -17.438 -7.379 1 90.81 67 SER B CA 1
ATOM 1710 C C . SER B 1 67 ? -15.289 -18.688 -8.156 1 90.81 67 SER B C 1
ATOM 1712 O O . SER B 1 67 ? -14.211 -18.719 -8.758 1 90.81 67 SER B O 1
ATOM 1714 N N . PRO B 1 68 ? -16.125 -19.656 -8.273 1 91.94 68 PRO B N 1
ATOM 1715 C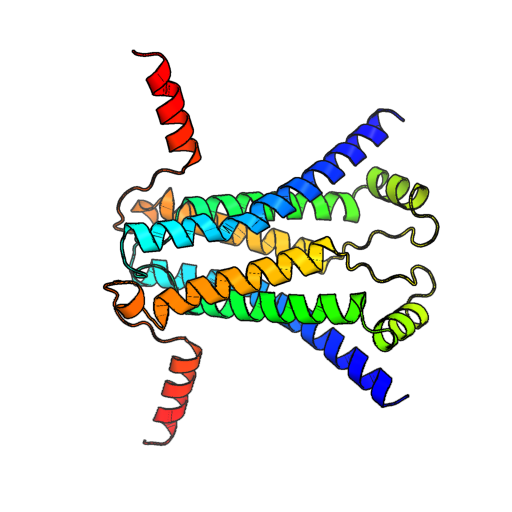 CA . PRO B 1 68 ? -15.789 -20.844 -9.062 1 91.94 68 PRO B CA 1
ATOM 1716 C C . PRO B 1 68 ? -15.656 -20.547 -10.555 1 91.94 68 PRO B C 1
ATOM 1718 O O . PRO B 1 68 ? -14.844 -21.156 -11.242 1 91.94 68 PRO B O 1
ATOM 1721 N N . VAL B 1 69 ? -16.453 -19.578 -10.984 1 90.56 69 VAL B N 1
ATOM 1722 C CA . VAL B 1 69 ? -16.422 -19.219 -12.398 1 90.56 69 VAL B CA 1
ATOM 1723 C C . VAL B 1 69 ? -15.047 -18.672 -12.758 1 90.56 69 VAL B C 1
ATOM 1725 O O . VAL B 1 69 ? -14.43 -19.109 -13.734 1 90.56 69 VAL B O 1
ATOM 1728 N N . VAL B 1 70 ? -14.531 -17.766 -11.938 1 90.88 70 VAL B N 1
ATOM 1729 C CA . VAL B 1 70 ? -13.242 -17.141 -12.203 1 90.88 70 VAL B CA 1
ATOM 1730 C C . VAL B 1 70 ? -12.133 -18.188 -12.086 1 90.88 70 VAL B C 1
ATOM 1732 O O . VAL B 1 70 ? -11.219 -18.219 -12.914 1 90.88 70 VAL B O 1
ATOM 1735 N N . ARG B 1 71 ? -12.234 -19.016 -11.164 1 91.12 71 ARG B N 1
ATOM 1736 C CA . ARG B 1 71 ? -11.203 -20.031 -10.93 1 91.12 71 ARG B CA 1
ATOM 1737 C C . ARG B 1 71 ? -11.18 -21.062 -12.062 1 91.12 71 ARG B C 1
ATOM 1739 O O . ARG B 1 71 ? -10.102 -21.469 -12.5 1 91.12 71 ARG B O 1
ATOM 1746 N N . THR B 1 72 ? -12.289 -21.453 -12.523 1 90.69 72 THR B N 1
ATOM 1747 C CA . THR B 1 72 ? -12.367 -22.406 -13.625 1 90.69 72 THR B CA 1
ATOM 1748 C C . THR B 1 72 ? -11.805 -21.812 -14.906 1 90.69 72 THR B C 1
ATOM 1750 O O . THR B 1 72 ? -11.055 -22.469 -15.633 1 90.69 72 THR B O 1
ATOM 1753 N N . GLN B 1 73 ? -12.164 -20.578 -15.156 1 88.56 73 GLN B N 1
ATOM 1754 C CA . GLN B 1 73 ? -11.656 -19.891 -16.344 1 88.56 73 GLN B CA 1
ATOM 1755 C C . GLN B 1 73 ? -10.141 -19.719 -16.25 1 88.56 73 GLN B C 1
ATOM 1757 O O . GLN B 1 73 ? -9.445 -19.844 -17.266 1 88.56 73 GLN B O 1
ATOM 1762 N N . TYR B 1 74 ? -9.703 -19.406 -15.109 1 86.88 74 TYR B N 1
ATOM 1763 C CA . TYR B 1 74 ? -8.266 -19.266 -14.906 1 86.88 74 TYR B CA 1
ATOM 1764 C C . TYR B 1 74 ? -7.543 -20.578 -15.188 1 86.88 74 TYR B C 1
ATOM 1766 O O . TYR B 1 74 ? -6.512 -20.594 -15.859 1 86.88 74 TYR B O 1
ATOM 1774 N N . ALA B 1 75 ? -8.023 -21.625 -14.742 1 87.75 75 ALA B N 1
ATOM 1775 C CA . ALA B 1 75 ? -7.426 -22.953 -14.914 1 87.75 75 ALA B CA 1
ATOM 1776 C C . ALA B 1 75 ? -7.375 -23.344 -16.391 1 87.75 75 ALA B C 1
ATOM 1778 O O . ALA B 1 75 ? -6.41 -23.953 -16.844 1 87.75 75 ALA B O 1
ATOM 1779 N N . GLN B 1 76 ? -8.398 -22.984 -17.109 1 88.56 76 GLN B N 1
ATOM 1780 C CA . GLN B 1 76 ? -8.453 -23.297 -18.531 1 88.56 76 GLN B CA 1
ATOM 1781 C C . GLN B 1 76 ? -7.383 -22.547 -19.312 1 88.56 76 GLN B C 1
ATOM 1783 O O . GLN B 1 76 ? -6.805 -23.062 -20.266 1 88.56 76 GLN B O 1
ATOM 1788 N N . ARG B 1 77 ? -7.125 -21.391 -18.812 1 85.69 77 ARG B N 1
ATOM 1789 C CA . ARG B 1 77 ? -6.164 -20.531 -19.5 1 85.69 77 ARG B CA 1
ATOM 1790 C C . ARG B 1 77 ? -4.738 -20.844 -19.062 1 85.69 77 ARG B C 1
ATOM 1792 O O . ARG B 1 77 ? -3.783 -20.547 -19.781 1 85.69 77 ARG B O 1
ATOM 1799 N N . HIS B 1 78 ? -4.605 -21.359 -17.922 1 84.69 78 HIS B N 1
ATOM 1800 C CA . HIS B 1 78 ? -3.285 -21.672 -17.375 1 84.69 78 HIS B CA 1
ATOM 1801 C C . HIS B 1 78 ? -3.18 -23.141 -16.984 1 84.69 78 HIS B C 1
ATOM 1803 O O . HIS B 1 78 ? -3.027 -23.453 -15.797 1 84.69 78 HIS B O 1
ATOM 1809 N N . PRO B 1 79 ? -3.127 -23.969 -17.953 1 84.81 79 PRO B N 1
ATOM 1810 C CA . PRO B 1 79 ? -3.143 -25.406 -17.672 1 84.81 79 PRO B CA 1
ATOM 1811 C C . PRO B 1 79 ? -1.911 -25.875 -16.891 1 84.81 79 PRO B C 1
ATOM 1813 O O . PRO B 1 79 ? -1.979 -26.844 -16.141 1 84.81 79 PRO B O 1
ATOM 1816 N N . GLN B 1 80 ? -0.768 -25.203 -16.969 1 82.81 80 GLN B N 1
ATOM 1817 C CA . GLN B 1 80 ? 0.455 -25.594 -16.281 1 82.81 80 GLN B CA 1
ATOM 1818 C C . GLN B 1 80 ? 0.412 -25.188 -14.805 1 82.81 80 GLN B C 1
ATOM 1820 O O . GLN B 1 80 ? 1.146 -25.734 -13.984 1 82.81 80 GLN B O 1
ATOM 1825 N N . SER B 1 81 ? -0.403 -24.203 -14.477 1 81.88 81 SER B N 1
ATOM 1826 C CA . SER B 1 81 ? -0.608 -23.719 -13.117 1 81.88 81 SER B CA 1
ATOM 1827 C C . SER B 1 81 ? -2.061 -23.312 -12.883 1 81.88 81 SER B C 1
ATOM 1829 O O . SER B 1 81 ? -2.373 -22.125 -12.781 1 81.88 81 SER B O 1
ATOM 1831 N N . PRO B 1 82 ? -2.863 -24.297 -12.742 1 84 82 PRO B N 1
ATOM 1832 C CA . PRO B 1 82 ? -4.305 -24.031 -12.766 1 84 82 PRO B CA 1
ATOM 1833 C C . PRO B 1 82 ? -4.789 -23.312 -11.508 1 84 82 PRO B C 1
ATOM 1835 O O . PRO B 1 82 ? -5.887 -22.75 -11.5 1 84 82 PRO B O 1
ATOM 1838 N N . LYS B 1 83 ? -4.16 -23.375 -10.461 1 82.88 83 LYS B N 1
ATOM 1839 C CA . LYS B 1 83 ? -4.551 -22.672 -9.242 1 82.88 83 LYS B CA 1
ATOM 1840 C C . LYS B 1 83 ? -4.07 -21.219 -9.266 1 82.88 83 LYS B C 1
ATOM 1842 O O . LYS B 1 83 ? -2.887 -20.969 -9.484 1 82.88 83 LYS B O 1
ATOM 1847 N N . PRO B 1 84 ? -5.082 -20.312 -9.023 1 81.44 84 PRO B N 1
ATOM 1848 C CA . PRO B 1 84 ? -4.668 -18.906 -9.023 1 81.44 84 PRO B CA 1
ATOM 1849 C C . PRO B 1 84 ? -3.609 -18.609 -7.965 1 81.44 84 PRO B C 1
ATOM 1851 O O . PRO B 1 84 ? -3.535 -19.297 -6.945 1 81.44 84 PRO B O 1
ATOM 1854 N N . THR B 1 85 ? -2.906 -17.484 -8.195 1 75.81 85 THR B N 1
ATOM 1855 C CA . THR B 1 85 ? -1.756 -17.109 -7.375 1 75.81 85 THR B CA 1
ATOM 1856 C C . THR B 1 85 ? -2.199 -16.344 -6.133 1 75.81 85 THR B C 1
ATOM 1858 O O . THR B 1 85 ? -1.417 -16.156 -5.199 1 75.81 85 THR B O 1
ATOM 1861 N N . VAL B 1 86 ? -3.373 -16.016 -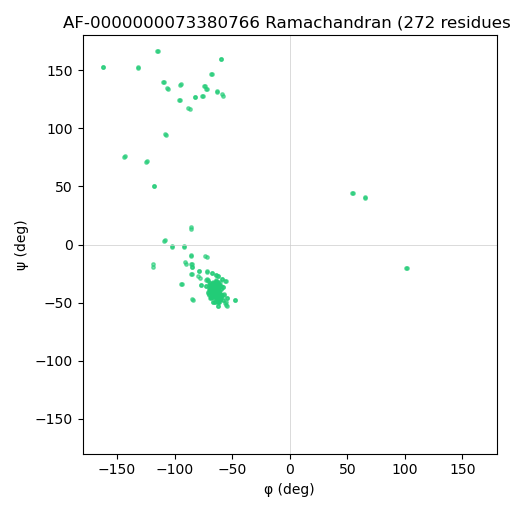6.082 1 84 86 VAL B N 1
ATOM 1862 C CA . VAL B 1 86 ? -3.881 -15.211 -4.973 1 84 86 VAL B CA 1
ATOM 1863 C C . VAL B 1 86 ? -4 -16.078 -3.721 1 84 86 VAL B C 1
ATOM 1865 O O . VAL B 1 86 ? -4.43 -17.234 -3.795 1 84 86 VAL B O 1
ATOM 1868 N N . GLN B 1 87 ? -3.566 -15.5 -2.592 1 85.12 87 GLN B N 1
ATOM 1869 C CA . GLN B 1 87 ? -3.609 -16.203 -1.313 1 85.12 87 GLN B CA 1
ATOM 1870 C C . GLN B 1 87 ? -4.566 -15.523 -0.343 1 85.12 87 GLN B C 1
ATOM 1872 O O . GLN B 1 87 ? -4.953 -14.367 -0.55 1 85.12 87 GLN B O 1
ATOM 1877 N N . TRP B 1 88 ? -4.883 -16.25 0.732 1 89.62 88 TRP B N 1
ATOM 1878 C CA . TRP B 1 88 ? -5.754 -15.703 1.771 1 89.62 88 TRP B CA 1
ATOM 1879 C C . TRP B 1 88 ? -5.125 -14.469 2.418 1 89.62 88 TRP B C 1
ATOM 1881 O O . TRP B 1 88 ? -5.824 -13.531 2.785 1 89.62 88 TRP B O 1
ATOM 1891 N N . ASN B 1 89 ? -3.824 -14.438 2.57 1 86.75 89 ASN B N 1
ATOM 1892 C CA . ASN B 1 89 ? -3.143 -13.305 3.182 1 86.75 89 ASN B CA 1
ATOM 1893 C C . ASN B 1 89 ? -3.35 -12.023 2.371 1 86.75 89 ASN B C 1
ATOM 1895 O O . ASN B 1 89 ? -3.451 -10.938 2.938 1 86.75 89 ASN B O 1
ATOM 1899 N N . ASP B 1 90 ? -3.459 -12.227 1.064 1 87.56 90 ASP B N 1
ATOM 1900 C CA . ASP B 1 90 ? -3.682 -11.078 0.192 1 87.56 90 ASP B CA 1
ATOM 1901 C C . ASP B 1 90 ? -5.059 -10.461 0.434 1 87.56 90 ASP B C 1
ATOM 1903 O O . ASP B 1 90 ? -5.191 -9.242 0.514 1 87.56 90 ASP B O 1
ATOM 1907 N N . PHE B 1 91 ? -6.004 -11.328 0.564 1 93.06 91 PHE B N 1
ATOM 1908 C CA . PHE B 1 91 ? -7.379 -10.883 0.767 1 93.06 91 PHE B CA 1
ATOM 1909 C C . PHE B 1 91 ? -7.531 -10.203 2.121 1 93.06 91 PHE B C 1
ATOM 1911 O O . PHE B 1 91 ? -8.109 -9.117 2.213 1 93.06 91 PHE B O 1
ATOM 1918 N N . VAL B 1 92 ? -6.973 -10.766 3.162 1 92.5 92 VAL B N 1
ATOM 1919 C CA . VAL B 1 92 ? -7.113 -10.258 4.523 1 92.5 92 VAL B CA 1
ATOM 1920 C C . VAL B 1 92 ? -6.395 -8.914 4.652 1 92.5 92 VAL B C 1
ATOM 1922 O O . VAL B 1 92 ? -6.934 -7.969 5.223 1 92.5 92 VAL B O 1
ATOM 1925 N N . TYR B 1 93 ? -5.25 -8.867 4.133 1 92.5 93 TYR B N 1
ATOM 1926 C CA . TYR B 1 93 ? -4.492 -7.621 4.152 1 92.5 93 TYR B CA 1
ATOM 1927 C C . TYR B 1 93 ? -5.23 -6.516 3.408 1 92.5 93 TYR B C 1
ATOM 1929 O O . TYR B 1 93 ? -5.32 -5.387 3.891 1 92.5 93 TYR B O 1
ATOM 1937 N N . ALA B 1 94 ? -5.699 -6.855 2.244 1 93.69 94 ALA B N 1
ATOM 1938 C CA . ALA B 1 94 ? -6.395 -5.863 1.428 1 93.69 94 ALA B CA 1
ATOM 1939 C C . ALA B 1 94 ? -7.652 -5.359 2.129 1 93.69 94 ALA B C 1
ATOM 1941 O O . ALA B 1 94 ? -7.914 -4.156 2.158 1 93.69 94 ALA B O 1
ATOM 1942 N N . LEU B 1 95 ? -8.383 -6.273 2.711 1 95.94 95 LEU B N 1
ATOM 1943 C CA . LEU B 1 95 ? -9.602 -5.91 3.432 1 95.94 95 LEU B CA 1
ATOM 1944 C C . LEU B 1 95 ? -9.273 -5.051 4.648 1 95.94 95 LEU B C 1
ATOM 1946 O O . LEU B 1 95 ? -9.914 -4.023 4.875 1 95.94 95 LEU B O 1
ATOM 1950 N N . HIS B 1 96 ? -8.359 -5.52 5.391 1 96.88 96 HIS B N 1
ATOM 1951 C CA . HIS B 1 96 ? -7.902 -4.758 6.547 1 96.88 96 HIS B CA 1
ATOM 1952 C C . HIS B 1 96 ? -7.465 -3.354 6.145 1 96.88 96 HIS B C 1
ATOM 1954 O O . HIS B 1 96 ? -7.855 -2.371 6.777 1 96.88 96 HIS B O 1
ATOM 1960 N N . GLY B 1 97 ? -6.684 -3.256 5.082 1 96.12 97 GLY B N 1
ATOM 1961 C CA . GLY B 1 97 ? -6.238 -1.969 4.574 1 96.12 97 GLY B CA 1
ATOM 1962 C C . GLY B 1 97 ? -7.383 -1.076 4.129 1 96.12 97 GLY B C 1
ATOM 1963 O O . GLY B 1 97 ? -7.395 0.121 4.426 1 96.12 97 GLY B O 1
ATOM 1964 N N . ALA B 1 98 ? -8.344 -1.631 3.473 1 96.44 98 ALA B N 1
ATOM 1965 C CA . ALA B 1 98 ? -9.508 -0.867 3.029 1 96.44 98 ALA B CA 1
ATOM 1966 C C . ALA B 1 98 ? -10.281 -0.302 4.219 1 96.44 98 ALA B C 1
ATOM 1968 O O . ALA B 1 98 ? -10.719 0.852 4.191 1 96.44 98 ALA B O 1
ATOM 1969 N N . LEU B 1 99 ? -10.406 -1.05 5.234 1 97.25 99 LEU B N 1
ATOM 1970 C CA . LEU B 1 99 ? -11.148 -0.629 6.422 1 97.25 99 LEU B CA 1
ATOM 1971 C C . LEU B 1 99 ? -10.422 0.502 7.141 1 97.25 99 LEU B C 1
ATOM 1973 O O . LEU B 1 99 ? -11.047 1.483 7.551 1 97.25 99 LEU B O 1
ATOM 1977 N N . ILE B 1 100 ? -9.133 0.356 7.301 1 96.69 100 ILE B N 1
ATOM 1978 C CA . ILE B 1 100 ? -8.383 1.394 7.996 1 96.69 100 ILE B CA 1
ATOM 1979 C C . ILE B 1 100 ? -8.352 2.666 7.156 1 96.69 100 ILE B C 1
ATOM 1981 O O . ILE B 1 100 ? -8.383 3.775 7.691 1 96.69 100 ILE B O 1
ATOM 1985 N N . CYS B 1 101 ? -8.297 2.533 5.844 1 96.56 101 CYS B N 1
ATOM 1986 C CA . CYS B 1 101 ? -8.352 3.703 4.977 1 96.56 101 CYS B CA 1
ATOM 1987 C C . CYS B 1 101 ? -9.727 4.367 5.055 1 96.56 101 CYS B C 1
ATOM 1989 O O . CYS B 1 101 ? -9.836 5.59 4.953 1 96.56 101 CYS B O 1
ATOM 1991 N N . CYS B 1 102 ? -10.766 3.562 5.188 1 96.81 102 CYS B N 1
ATOM 1992 C CA . CYS B 1 102 ? -12.094 4.125 5.426 1 96.81 102 CYS B CA 1
ATOM 1993 C C . CYS B 1 102 ? -12.117 4.934 6.719 1 96.81 102 CYS B C 1
ATOM 1995 O O . CYS B 1 102 ? -12.695 6.02 6.766 1 96.81 102 CYS B O 1
ATOM 1997 N N . TYR B 1 103 ? -11.547 4.418 7.707 1 96.94 103 TYR B N 1
ATOM 1998 C CA . TYR B 1 103 ? -11.43 5.113 8.984 1 96.94 103 TYR B CA 1
ATOM 1999 C C . TYR B 1 103 ? -10.664 6.422 8.828 1 96.94 103 TYR B C 1
ATOM 2001 O O . TYR B 1 103 ? -11.102 7.461 9.328 1 96.94 103 TYR B O 1
ATOM 2009 N N . LEU B 1 104 ? -9.586 6.395 8.109 1 96.31 104 LEU B N 1
ATOM 2010 C CA . LEU B 1 104 ? -8.781 7.59 7.863 1 96.31 104 LEU B CA 1
ATOM 2011 C C . LEU B 1 104 ? -9.578 8.617 7.066 1 96.31 104 LEU B C 1
ATOM 2013 O O . LEU B 1 104 ? -9.5 9.82 7.344 1 96.31 104 LEU B O 1
ATOM 2017 N N . ARG B 1 105 ? -10.258 8.07 6.137 1 94.31 105 ARG B N 1
ATOM 2018 C CA . ARG B 1 105 ? -11.094 8.961 5.344 1 94.31 105 ARG B CA 1
ATOM 2019 C C . ARG B 1 105 ? -12.156 9.633 6.207 1 94.31 105 ARG B C 1
ATOM 2021 O O . ARG B 1 105 ? -12.516 10.789 5.977 1 94.31 105 ARG B O 1
ATOM 2028 N N . SER B 1 106 ? -12.664 8.945 7.16 1 94.75 106 SER B N 1
ATOM 2029 C CA . SER B 1 106 ? -13.664 9.508 8.062 1 94.75 106 SER B CA 1
ATOM 2030 C C . SER B 1 106 ? -13.094 10.688 8.844 1 94.75 106 SER B C 1
ATOM 2032 O O . SER B 1 106 ? -13.844 11.547 9.312 1 94.75 106 SER B O 1
ATOM 2034 N N . HIS B 1 107 ? -11.773 10.695 9.062 1 95.38 107 HIS B N 1
ATOM 2035 C CA . HIS B 1 107 ? -11.141 11.828 9.727 1 95.38 107 HIS B CA 1
ATOM 2036 C C . HIS B 1 107 ? -11.383 13.125 8.969 1 95.38 107 HIS B C 1
ATOM 2038 O O . HIS B 1 107 ? -11.406 14.203 9.562 1 95.38 107 HIS B O 1
ATOM 2044 N N . PHE B 1 108 ? -11.523 12.969 7.629 1 92.75 108 PHE B N 1
ATOM 2045 C CA . PHE B 1 108 ? -11.773 14.125 6.777 1 92.75 108 PHE B CA 1
ATOM 2046 C C . PHE B 1 108 ? -13.258 14.469 6.738 1 92.75 108 PHE B C 1
ATOM 2048 O O . PHE B 1 108 ? -13.641 15.625 6.902 1 92.75 108 PHE B O 1
ATOM 2055 N N . LEU B 1 109 ? -14.039 13.516 6.543 1 89.38 109 LEU B N 1
ATOM 2056 C CA . LEU B 1 109 ? -15.461 13.703 6.289 1 89.38 109 LEU B CA 1
ATOM 2057 C C . LEU B 1 109 ? -16.203 14.008 7.582 1 89.38 109 LEU B C 1
ATOM 2059 O O . LEU B 1 109 ? -17.203 14.742 7.574 1 89.38 109 LEU B O 1
ATOM 2063 N N . CYS B 1 110 ? -15.781 13.422 8.656 1 91.5 110 CYS B N 1
ATOM 2064 C CA . CYS B 1 110 ? -16.422 13.594 9.953 1 91.5 110 CYS B CA 1
ATOM 2065 C C . CYS B 1 110 ? -15.469 14.234 10.953 1 91.5 110 CYS B C 1
ATOM 2067 O O . CYS B 1 110 ? -15.305 13.75 12.07 1 91.5 110 CYS B O 1
ATOM 2069 N N . ALA B 1 111 ? -14.922 15.258 10.531 1 87.69 111 ALA B N 1
ATOM 2070 C CA . ALA B 1 111 ? -13.906 15.922 11.352 1 87.69 111 ALA B CA 1
ATOM 2071 C C . ALA B 1 111 ? -14.484 16.391 12.68 1 87.69 111 ALA B C 1
ATOM 2073 O O . ALA B 1 111 ? -13.844 16.266 13.727 1 87.69 111 ALA B O 1
ATOM 2074 N N . ARG B 1 112 ? -15.664 16.938 12.711 1 88.56 112 ARG B N 1
ATOM 2075 C CA . ARG B 1 112 ? -16.312 17.422 13.914 1 88.56 112 ARG B CA 1
ATOM 2076 C C . ARG B 1 112 ? -16.547 16.297 14.906 1 88.56 112 ARG B C 1
ATOM 2078 O O . ARG B 1 112 ? -16.359 16.469 16.109 1 88.56 112 ARG B O 1
ATOM 2085 N N . PHE B 1 113 ? -16.938 15.227 14.352 1 90.81 113 PHE B N 1
ATOM 2086 C CA . PHE B 1 113 ? -17.188 14.055 15.188 1 90.81 113 PHE B CA 1
ATOM 2087 C C . PHE B 1 113 ? -15.93 13.648 15.945 1 90.81 113 PHE B C 1
ATOM 2089 O O . PHE B 1 113 ? -16 13.258 17.109 1 90.81 113 PHE B O 1
ATOM 2096 N N . TRP B 1 114 ? -14.82 13.797 15.352 1 92.38 114 TRP B N 1
ATOM 2097 C CA . TRP B 1 114 ? -13.547 13.383 15.953 1 92.38 114 TRP B CA 1
ATOM 2098 C C . TRP B 1 114 ? -12.914 14.531 16.719 1 92.38 114 TRP B C 1
ATOM 2100 O O . TRP B 1 114 ? -11.812 14.398 17.266 1 92.38 114 TRP B O 1
ATOM 2110 N N . ASN B 1 115 ? -13.531 15.633 16.703 1 92.56 115 ASN B N 1
ATOM 2111 C CA . ASN B 1 115 ? -13.008 16.828 17.359 1 92.56 115 ASN B CA 1
ATOM 2112 C C . ASN B 1 115 ? -11.719 17.312 16.688 1 92.56 115 ASN B C 1
ATOM 2114 O O . ASN B 1 115 ? -10.75 17.641 17.375 1 92.56 115 ASN B O 1
ATOM 2118 N N . PHE B 1 116 ? -11.703 17.25 15.414 1 92 116 PHE B N 1
ATOM 2119 C CA . PHE B 1 116 ? -10.57 17.734 14.633 1 92 116 PHE B CA 1
ATOM 2120 C C . PHE B 1 116 ? -10.797 19.172 14.164 1 92 116 PHE B C 1
ATOM 2122 O O . PHE B 1 116 ? -11.914 19.531 13.789 1 92 116 PHE B O 1
ATOM 2129 N N . LYS B 1 117 ? -9.852 19.953 14.234 1 88.94 117 LYS B N 1
ATOM 2130 C CA . LYS B 1 117 ? -9.82 21.281 13.641 1 88.94 117 LYS B CA 1
ATOM 2131 C C . LYS B 1 117 ? -8.898 21.328 12.43 1 88.94 117 LYS B C 1
ATOM 2133 O O . LYS B 1 117 ? -7.676 21.391 12.57 1 88.94 117 LYS B O 1
ATOM 2138 N N . SER B 1 118 ? -9.523 21.141 11.297 1 88.5 118 SER B N 1
ATOM 2139 C CA . SER B 1 118 ? -8.742 21.078 10.062 1 88.5 118 SER B CA 1
ATOM 2140 C C . SER B 1 118 ? -9.336 21.969 8.977 1 88.5 118 SER B C 1
ATOM 2142 O O . SER B 1 118 ? -10.539 22.234 8.984 1 88.5 118 SER B O 1
ATOM 2144 N N . LYS B 1 119 ? -8.492 22.406 8.117 1 87.31 119 LYS B N 1
ATOM 2145 C CA . LYS B 1 119 ? -8.961 23.078 6.91 1 87.31 119 LYS B CA 1
ATOM 2146 C C . LYS B 1 119 ? -9.586 22.094 5.93 1 87.31 119 LYS B C 1
ATOM 2148 O O . LYS B 1 119 ? -9.031 21.016 5.688 1 87.31 119 LYS B O 1
ATOM 2153 N N . PRO B 1 120 ? -10.688 22.438 5.43 1 83.69 120 PRO B N 1
ATOM 2154 C CA . PRO B 1 120 ? -11.32 21.531 4.469 1 83.69 120 PRO B CA 1
ATOM 2155 C C . PRO B 1 120 ? -10.477 21.328 3.211 1 83.69 120 PRO B C 1
ATOM 2157 O O . PRO B 1 120 ? -9.844 22.281 2.73 1 83.69 120 PRO B O 1
ATOM 2160 N N . GLN B 1 121 ? -10.32 20.078 2.844 1 87.25 121 GLN B N 1
ATOM 2161 C CA . GLN B 1 121 ? -9.656 19.719 1.594 1 87.25 121 GLN B CA 1
ATOM 2162 C C . GLN B 1 121 ? -10.656 19.141 0.594 1 87.25 121 GLN B C 1
ATOM 2164 O O . GLN B 1 121 ? -11.57 18.422 0.978 1 87.25 121 GLN B O 1
ATOM 2169 N N . ARG B 1 122 ? -10.445 19.562 -0.658 1 83.19 122 ARG B N 1
ATOM 2170 C CA . ARG B 1 122 ? -11.258 18.984 -1.716 1 83.19 122 ARG B CA 1
ATOM 2171 C C . ARG B 1 122 ? -10.445 18 -2.555 1 83.19 122 ARG B C 1
ATOM 2173 O O . ARG B 1 122 ? -9.32 18.297 -2.949 1 83.19 122 ARG B O 1
ATOM 2180 N N . PRO B 1 123 ? -11.086 16.812 -2.811 1 79.25 123 PRO B N 1
ATOM 2181 C CA . PRO B 1 123 ? -10.367 15.859 -3.66 1 79.25 123 PRO B CA 1
ATOM 2182 C C . PRO B 1 123 ? -10.219 16.344 -5.102 1 79.25 123 PRO B C 1
ATOM 2184 O O . PRO B 1 123 ? -10.984 17.203 -5.547 1 79.25 123 PRO B O 1
ATOM 2187 N N . PHE B 1 124 ? -9.047 15.93 -5.691 1 68.06 124 PHE B N 1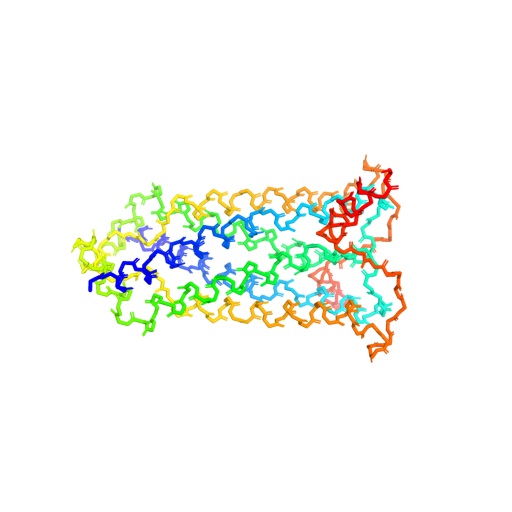
ATOM 2188 C CA . PHE B 1 124 ? -8.75 16.344 -7.055 1 68.06 124 PHE B CA 1
ATOM 2189 C C . PHE B 1 124 ? -9.945 16.125 -7.969 1 68.06 124 PHE B C 1
ATOM 2191 O O . PHE B 1 124 ? -10.227 16.938 -8.844 1 68.06 124 PHE B O 1
ATOM 2198 N N . TYR B 1 125 ? -10.555 14.938 -7.898 1 56.34 125 TYR B N 1
ATOM 2199 C CA . TYR B 1 125 ? -11.695 14.742 -8.789 1 56.34 125 TYR B CA 1
ATOM 2200 C C . TYR B 1 125 ? -12.75 15.828 -8.578 1 56.34 125 TYR B C 1
ATOM 2202 O O . TYR B 1 125 ? -13.461 16.203 -9.508 1 56.34 125 TYR B O 1
ATOM 2210 N N . GLY B 1 126 ? -12.758 16.203 -7.402 1 49.34 126 GLY B N 1
ATOM 2211 C CA . GLY B 1 126 ? -13.664 17.328 -7.211 1 49.34 126 GLY B CA 1
ATOM 2212 C C . GLY B 1 126 ? -13.227 18.578 -7.938 1 49.34 126 GLY B C 1
ATOM 2213 O O . GLY B 1 126 ? -14.062 19.344 -8.422 1 49.34 126 GLY B O 1
ATOM 2214 N N . LEU B 1 127 ? -11.898 18.75 -7.965 1 48.28 127 LEU B N 1
ATOM 2215 C CA . LEU B 1 127 ? -11.414 19.938 -8.656 1 48.28 127 LEU B CA 1
ATOM 2216 C C . LEU B 1 127 ? -11.625 19.828 -10.164 1 48.28 127 LEU B C 1
ATOM 2218 O O . LEU B 1 127 ? -11.953 20.797 -10.828 1 48.28 127 LEU B O 1
ATOM 2222 N N . TRP B 1 128 ? -11.305 18.609 -10.617 1 48.91 128 TRP B N 1
ATOM 2223 C CA . TRP B 1 128 ? -11.547 18.406 -12.047 1 48.91 128 TRP B CA 1
ATOM 2224 C C . TRP B 1 128 ? -13.016 18.625 -12.375 1 48.91 128 TRP B C 1
ATOM 2226 O O . TRP B 1 128 ? -13.352 19.266 -13.383 1 48.91 128 TRP B O 1
ATOM 2236 N N . TYR B 1 129 ? -13.773 18.078 -11.516 1 46.12 129 TYR B N 1
ATOM 2237 C CA . TYR B 1 129 ? -15.203 18.25 -11.766 1 46.12 129 TYR B CA 1
ATOM 2238 C C . TYR B 1 129 ? -15.594 19.719 -11.68 1 46.12 129 TYR B C 1
ATOM 2240 O O . TYR B 1 129 ? -16.422 20.203 -12.453 1 46.12 129 TYR B O 1
ATOM 2248 N N . ARG B 1 130 ? -14.977 20.359 -10.742 1 47.59 130 ARG B N 1
ATOM 2249 C CA . ARG B 1 130 ? -15.305 21.781 -10.656 1 47.59 130 ARG B CA 1
ATOM 2250 C C . ARG B 1 130 ? -14.758 22.531 -11.852 1 47.59 130 ARG B C 1
ATOM 2252 O O . ARG B 1 130 ? -15.398 23.453 -12.367 1 47.59 130 ARG B O 1
ATOM 2259 N N . HIS B 1 131 ? -13.555 22.172 -12.281 1 47.28 131 HIS B N 1
ATOM 2260 C CA . HIS B 1 131 ? -13.062 22.859 -13.477 1 47.28 131 HIS B CA 1
ATOM 2261 C C . HIS B 1 131 ? -13.906 22.5 -14.695 1 47.28 131 HIS B C 1
ATOM 2263 O O . HIS B 1 131 ? -14.078 23.328 -15.594 1 47.28 131 HIS B O 1
ATOM 2269 N N . ARG B 1 132 ? -14.336 21.281 -14.711 1 51 132 ARG B N 1
ATOM 2270 C CA . ARG B 1 132 ? -15.188 20.953 -15.844 1 51 132 ARG B CA 1
ATOM 2271 C C . ARG B 1 132 ? -16.547 21.641 -15.742 1 51 132 ARG B C 1
ATOM 2273 O O . ARG B 1 132 ? -17.141 21.984 -16.766 1 51 132 ARG B O 1
ATOM 2280 N N . GLY B 1 133 ? -16.922 21.672 -14.555 1 45.38 133 GLY B N 1
ATOM 2281 C CA . GLY B 1 133 ? -18.203 22.359 -14.414 1 45.38 133 GLY B CA 1
ATOM 2282 C C . GLY B 1 133 ? -18.141 23.828 -14.789 1 45.38 133 GLY B C 1
ATOM 2283 O O . GLY B 1 133 ? -19.125 24.391 -15.242 1 45.38 133 GLY B O 1
ATOM 2284 N N . ASN B 1 134 ? -17.078 24.453 -14.367 1 43.69 134 ASN B N 1
ATOM 2285 C CA . ASN B 1 134 ? -17.031 25.875 -14.703 1 43.69 134 ASN B CA 1
ATOM 2286 C C . ASN B 1 134 ? -16.766 26.094 -16.188 1 43.69 134 ASN B C 1
ATOM 2288 O O . ASN B 1 134 ? -16.688 27.234 -16.656 1 43.69 134 ASN B O 1
ATOM 2292 N N . GLY B 1 135 ? -16.391 25.047 -16.969 1 38.78 135 GLY B N 1
ATOM 2293 C CA . GLY B 1 135 ? -16.312 25.312 -18.391 1 38.78 135 GLY B CA 1
ATOM 2294 C C . GLY B 1 135 ? -17.641 25.75 -19 1 38.78 135 GLY B C 1
ATOM 2295 O O . GLY B 1 135 ? -17.688 26.219 -20.141 1 38.78 135 GLY B O 1
ATOM 2296 N N . LEU B 1 136 ? -18.781 25.281 -18.5 1 34.06 136 LEU B N 1
ATOM 2297 C CA . LEU B 1 136 ? -19.984 25.656 -19.234 1 34.06 136 LEU B CA 1
ATOM 2298 C C . LEU B 1 136 ? -20.406 27.078 -18.859 1 34.06 136 LEU B C 1
ATOM 2300 O O . LEU B 1 136 ? -21.25 27.672 -19.531 1 34.06 136 LEU B O 1
ATOM 2304 N N . THR B 1 137 ? -20.094 27.609 -17.641 1 33 137 THR B N 1
ATOM 2305 C CA . THR B 1 137 ? -20.734 28.906 -17.469 1 33 137 THR B CA 1
ATOM 2306 C C . THR B 1 137 ? -19.891 30.016 -18.062 1 33 137 THR B C 1
ATOM 2308 O O . THR B 1 137 ? -20.203 31.203 -17.906 1 33 137 THR B O 1
ATOM 2311 N N . TRP B 1 138 ? -18.859 29.688 -18.891 1 25.58 138 TRP B N 1
ATOM 2312 C CA . TRP B 1 138 ? -18.531 30.891 -19.656 1 25.58 138 TRP B CA 1
ATOM 2313 C C . TRP B 1 138 ? -19.453 31.031 -20.859 1 25.58 138 TRP B C 1
ATOM 2315 O O . TRP B 1 138 ? -19.938 30.016 -21.391 1 25.58 138 TRP B O 1
#

Sequence (276 aa):
MSSDTWIQSISQILGWAYFVLWSLSFYPQVLHNHRRHSTDGFSIDFALLNLLGLTAYTIFNACFLFSPVVRTQYAQRHPQSPKPTVQWNDFVYALHGALICCYLRSHFLCARFWNFKSKPQRPFYGLWYRHRGNGLTWMSSDTWIQSISQILGWAYFVLWSLSFYPQVLHNHRRHSTDGFSIDFALLNLLGLTAYTIFNACFLFSPVVRTQYAQRHPQSPKPTVQWNDFVYALHGALICCYLRSHFLCARFWNFKSKPQRPFYGLWYRHRGNGLTW

Solvent-accessible surface area (backbone atoms only — not comparable to full-atom values): 14163 Å² total; per-residue (Å²): 110,70,64,55,52,48,53,43,50,51,43,53,50,28,50,53,47,19,51,52,32,53,65,50,22,60,51,46,37,53,52,47,27,63,73,65,27,26,53,50,60,46,38,62,45,22,41,50,28,43,25,53,14,24,43,30,41,22,53,33,38,45,40,60,70,68,34,65,67,44,37,53,53,45,22,69,74,28,72,75,42,37,67,71,68,74,50,71,66,56,31,52,46,21,45,53,49,22,52,53,29,49,54,54,46,40,52,67,77,40,21,68,82,69,60,33,70,55,75,90,78,78,41,60,69,54,48,51,47,47,54,55,55,57,61,66,78,105,112,70,64,54,53,49,52,44,50,51,42,53,48,28,49,52,45,17,51,52,31,54,66,50,20,62,51,45,38,54,52,48,26,63,74,66,26,27,51,48,58,44,37,61,46,22,41,48,28,44,25,52,15,23,43,32,41,24,52,33,37,43,41,59,72,67,34,66,66,45,37,52,53,45,22,70,74,29,72,74,40,36,68,71,68,74,50,71,66,56,31,52,46,22,45,52,47,22,51,52,30,48,54,54,44,39,52,67,78,41,21,71,81,70,60,32,70,53,77,89,79,76,43,58,70,54,48,51,48,47,54,57,55,57,60,65,78,105

Foldseek 3Di:
DVVVVVVVVVVVVVVVVVLVCLLCVCVVVVVVCLVQLACPPPDLQVLVVQLVVLVVQLVVLCCLPPPPVSLCVQCVVPVVPSRDPRDPSSNVSSVSSNVVSVVVNCCQVVSVVSNHDYDHDDHVVVVVVVVVVVVPVD/DVVVVVVVVVVVVVVVVVLVCLLCVCVVVVVVCLVQLACPPPDLQVLVVQLVVLVVQLVVLCCLPPPPVSLCVQCVVPVVPSRDPRDPSSNVSSVSSNVVSVVVNCCQVVSVVSNHDYDHDDHVVVVVVVVVVVVPVD

Secondary structure (DSSP, 8-state):
-HHHHHHHHHHHHHHHHHHHHHHHTTHHHHHHHHHHT--TTS-HHHHHHHHHHHHHHHHHHHHHHH-HHHHHHHHHH-TTS-S-S--HHHHHHHHHHHHHHHHHHHHHHTTTTTT--------HHHHHHHHHHTTT--/-HHHHHHHHHHHHHHHHHHHHHHHTTHHHHHHHHHHT--TTS-HHHHHHHHHHHHHHHHHHHHHHH-HHHHHHHHHH-TTS-S-S--HHHHHHHHHHHHHHHHHHHHHHTTTTTT--------HHHHHHHHHHTTS--

Nearest PDB structures (foldseek):
  8dyp-assembly1_A  TM=8.960E-01  e=2.753E-05  Homo sapiens
  8dkm-assembly1_P  TM=8.602E-01  e=1.231E-04  Homo sapiens
  7zkz-assembly1_A  TM=8.071E-01  e=8.466E-05  Arabidopsis thaliana
  7zkw-assembly2_B  TM=7.847E-01  e=1.609E-04  Arabidopsis thaliana
  8dyp-assembly1_A  TM=8.959E-01  e=2.753E-05  Homo sapiens